Protein AF-A0A8T6P524-F1 (afdb_monomer_lite)

Sequence (265 aa):
GGRGGWLNAALLGAVLGMALLIFNVPPFNQLTTTAQTSSEFDRLEDQIATIGAAQAAQATQQAILSNDRSALRDSQATAEAQIEALDAPLATLQAEVGALAGELAAGDNSLSGLNDNIDELEGRIDTLDAQLFGLQATVPPGQDFIEYDRQILLVRSWLELFEARTLLIENNPGEASSRLESALTTLSTAASLSTEEDRAVIDAIIGRVTLVIDSLVESPFEALSDLEVALRNLNNQIRPPGEQPSIAPTPQATPSPAPTEQSNP

Foldseek 3Di:
DDPPPPVVVVVVVVVVVVVCVVPPPDPDPVVVVVVVVVVVVVVVVVVVVVVVVVVVVVVVVVVVVVVVVVVVVVVVVVVVVVVVVVPVVVVVVVVVVVVVVVVVVVVVVVVVVVVVVVVVVVVVVVVVVVVVVVVVVVDPPPLLVLVVLLLVLLVVLLVLLVVLLVCLVVVNLVVSLVSLVVSLVSLVVSLVSDDPVLNVLSVVLSVLSVVLSVCCVVPVPVSSVSSVVSSVSSVVSNDDRPPDPPPDPDPDPDPDDDDDDDDDD

Structure (mmCIF, N/CA/C/O backbone):
data_AF-A0A8T6P524-F1
#
_entry.id   AF-A0A8T6P524-F1
#
loop_
_atom_site.group_PDB
_atom_site.id
_atom_site.type_symbol
_atom_site.label_atom_id
_atom_site.label_alt_id
_atom_site.label_comp_id
_atom_site.label_asym_id
_atom_site.label_entity_id
_atom_site.label_seq_id
_atom_site.pdbx_PDB_ins_code
_atom_site.Cartn_x
_atom_site.Cartn_y
_atom_site.Cartn_z
_atom_site.occupancy
_atom_site.B_iso_or_equiv
_atom_site.auth_seq_id
_atom_site.auth_comp_id
_atom_site.auth_asym_id
_atom_site.auth_atom_id
_atom_site.pdbx_PDB_model_num
ATOM 1 N N . GLY A 1 1 ? 81.483 14.642 -158.028 1.00 44.50 1 GLY A N 1
ATOM 2 C CA . GLY A 1 1 ? 81.936 14.480 -156.634 1.00 44.50 1 GLY A CA 1
ATOM 3 C C . GLY A 1 1 ? 80.819 13.867 -155.818 1.00 44.50 1 GLY A C 1
ATOM 4 O O . GLY A 1 1 ? 79.673 14.197 -156.081 1.00 44.50 1 GLY A O 1
ATOM 5 N N . GLY A 1 2 ? 81.144 12.973 -154.877 1.00 51.16 2 GLY A N 1
ATOM 6 C CA . GLY A 1 2 ? 80.239 12.620 -153.772 1.00 51.16 2 GLY A CA 1
ATOM 7 C C . GLY A 1 2 ? 79.597 11.224 -153.748 1.00 51.16 2 GLY A C 1
ATOM 8 O O . GLY A 1 2 ? 78.572 11.068 -153.101 1.00 51.16 2 GLY A O 1
ATOM 9 N N . ARG A 1 3 ? 80.159 10.186 -154.386 1.00 48.25 3 ARG A N 1
ATOM 10 C CA . ARG A 1 3 ? 79.638 8.794 -154.300 1.00 48.25 3 ARG A CA 1
ATOM 11 C C . ARG A 1 3 ? 80.005 8.034 -152.995 1.00 48.25 3 ARG A C 1
ATOM 13 O O . ARG A 1 3 ? 79.946 6.814 -152.971 1.00 48.25 3 ARG A O 1
ATOM 20 N N . GLY A 1 4 ? 80.363 8.730 -151.908 1.00 53.53 4 GLY A N 1
ATOM 21 C CA . GLY A 1 4 ? 80.877 8.122 -150.661 1.00 53.53 4 GLY A CA 1
ATOM 22 C C . GLY A 1 4 ? 79.933 8.106 -149.445 1.00 53.53 4 GLY A C 1
ATOM 23 O O . GLY A 1 4 ? 80.319 7.599 -148.400 1.00 53.53 4 GLY A O 1
ATOM 24 N N . GLY A 1 5 ? 78.716 8.661 -149.536 1.00 57.25 5 GLY A N 1
ATOM 25 C CA . GLY A 1 5 ? 77.863 8.894 -148.355 1.00 57.25 5 GLY A CA 1
ATOM 26 C C . GLY A 1 5 ? 77.124 7.670 -147.792 1.00 57.25 5 GLY A C 1
ATOM 27 O O . GLY A 1 5 ? 76.896 7.595 -146.589 1.00 57.25 5 GLY A O 1
ATOM 28 N N . TRP A 1 6 ? 76.763 6.690 -148.626 1.00 57.12 6 TRP A N 1
ATOM 29 C CA . TRP A 1 6 ? 75.877 5.599 -148.189 1.00 57.12 6 TRP A CA 1
ATOM 30 C C . TRP A 1 6 ? 76.590 4.497 -147.387 1.00 57.12 6 TRP A C 1
ATOM 32 O O . TRP A 1 6 ? 75.995 3.924 -146.476 1.00 57.12 6 TRP A O 1
ATOM 42 N N . LEU A 1 7 ? 77.886 4.259 -147.634 1.00 59.28 7 LEU A N 1
ATOM 43 C CA . LEU A 1 7 ? 78.656 3.296 -146.834 1.00 59.28 7 LEU A CA 1
ATOM 44 C C . LEU A 1 7 ? 78.849 3.757 -145.381 1.00 59.28 7 LEU A C 1
ATOM 46 O O . LEU A 1 7 ? 78.804 2.931 -144.473 1.00 59.28 7 LEU A O 1
ATOM 50 N N . ASN A 1 8 ? 78.989 5.065 -145.141 1.00 57.56 8 ASN A N 1
ATOM 51 C CA . ASN A 1 8 ? 79.124 5.592 -143.780 1.00 57.56 8 ASN A CA 1
ATOM 52 C C . ASN A 1 8 ? 77.820 5.464 -142.978 1.00 57.56 8 ASN A C 1
ATOM 54 O O . ASN A 1 8 ? 77.871 5.198 -141.781 1.00 57.56 8 ASN A O 1
ATOM 58 N N . ALA A 1 9 ? 76.656 5.583 -143.627 1.00 63.38 9 ALA A N 1
ATOM 59 C CA . ALA A 1 9 ? 75.359 5.393 -142.973 1.00 63.38 9 ALA A CA 1
ATOM 60 C C . ALA A 1 9 ? 75.112 3.925 -142.580 1.00 63.38 9 ALA A C 1
ATOM 62 O O . ALA A 1 9 ? 74.618 3.654 -141.486 1.00 63.38 9 ALA A O 1
ATOM 63 N N . ALA A 1 10 ? 75.509 2.973 -143.432 1.00 65.94 10 ALA A N 1
ATOM 64 C CA . ALA A 1 10 ? 75.404 1.547 -143.126 1.00 65.94 10 ALA A CA 1
ATOM 65 C C . ALA A 1 10 ? 76.340 1.130 -141.975 1.00 65.94 10 ALA A C 1
ATOM 67 O O . ALA A 1 10 ? 75.937 0.363 -141.101 1.00 65.94 10 ALA A O 1
ATOM 68 N N . LEU A 1 11 ? 77.558 1.685 -141.924 1.00 60.38 11 LEU A N 1
ATOM 69 C CA . LEU A 1 11 ? 78.495 1.447 -140.822 1.00 60.38 11 LEU A CA 1
ATOM 70 C C . LEU A 1 11 ? 78.012 2.057 -139.500 1.00 60.38 11 LEU A C 1
ATOM 72 O O . LEU A 1 11 ? 78.091 1.394 -138.472 1.00 60.38 11 LEU A O 1
ATOM 76 N N . LEU A 1 12 ? 77.442 3.266 -139.515 1.00 62.81 12 LEU A N 1
ATOM 77 C CA . LEU A 1 12 ? 76.848 3.874 -138.317 1.00 62.81 12 LEU A CA 1
ATOM 78 C C . LEU A 1 12 ? 75.646 3.077 -137.792 1.00 62.81 12 LEU A C 1
ATOM 80 O O . LEU A 1 12 ? 75.529 2.887 -136.583 1.00 62.81 12 LEU A O 1
ATOM 84 N N . GLY A 1 13 ? 74.799 2.549 -138.680 1.00 63.00 13 GLY A N 1
ATOM 85 C CA . GLY A 1 13 ? 73.686 1.675 -138.298 1.00 63.00 13 GLY A CA 1
ATOM 86 C C . GLY A 1 13 ? 74.147 0.343 -137.696 1.00 63.00 13 GLY A C 1
ATOM 87 O O . GLY A 1 13 ? 73.597 -0.102 -136.690 1.00 63.00 13 GLY A O 1
ATOM 88 N N . ALA A 1 14 ? 75.196 -0.265 -138.257 1.00 66.44 14 ALA A N 1
ATOM 89 C CA . ALA A 1 14 ? 75.771 -1.502 -137.730 1.00 66.44 14 ALA A CA 1
ATOM 90 C C . ALA A 1 14 ? 76.465 -1.291 -136.374 1.00 66.44 14 ALA A C 1
ATOM 92 O O . ALA A 1 14 ? 76.312 -2.120 -135.480 1.00 66.44 14 ALA A O 1
ATOM 93 N N . VAL A 1 15 ? 77.168 -0.169 -136.184 1.00 63.03 15 VAL A N 1
ATOM 94 C CA . VAL A 1 15 ? 77.808 0.171 -134.902 1.00 63.03 15 VAL A CA 1
ATOM 95 C C . VAL A 1 15 ? 76.763 0.475 -133.824 1.00 63.03 15 VAL A C 1
ATOM 97 O O . VAL A 1 15 ? 76.932 0.020 -132.696 1.00 63.03 15 VAL A O 1
ATOM 100 N N . LEU A 1 16 ? 75.650 1.147 -134.149 1.00 60.78 16 LEU A N 1
ATOM 101 C CA . LEU A 1 16 ? 74.555 1.357 -133.188 1.00 60.78 16 LEU A CA 1
ATOM 102 C C . LEU A 1 16 ? 73.824 0.052 -132.834 1.00 60.78 16 LEU A C 1
ATOM 104 O O . LEU A 1 16 ? 73.537 -0.193 -131.663 1.00 60.78 16 LEU A O 1
ATOM 108 N N . GLY A 1 17 ? 73.546 -0.799 -133.827 1.00 61.03 17 GLY A N 1
ATOM 109 C CA . GLY A 1 17 ? 72.911 -2.101 -133.602 1.00 61.03 17 GLY A CA 1
ATOM 110 C C . GLY A 1 17 ? 73.793 -3.049 -132.786 1.00 61.03 17 GLY A C 1
ATOM 111 O O . GLY A 1 17 ? 73.298 -3.771 -131.924 1.00 61.03 17 GLY A O 1
ATOM 112 N N . MET A 1 18 ? 75.111 -3.001 -132.997 1.00 60.59 18 MET A N 1
ATOM 113 C CA . MET A 1 18 ? 76.071 -3.791 -132.230 1.00 60.59 18 MET A CA 1
ATOM 114 C C . MET A 1 18 ? 76.311 -3.203 -130.829 1.00 60.59 18 MET A C 1
ATOM 116 O O . MET A 1 18 ? 76.455 -3.964 -129.878 1.00 60.59 18 MET A O 1
ATOM 120 N N . ALA A 1 19 ? 76.255 -1.877 -130.652 1.00 56.50 19 ALA A N 1
ATOM 121 C CA . ALA A 1 19 ? 76.312 -1.244 -129.331 1.00 56.50 19 ALA A CA 1
ATOM 122 C C . ALA A 1 19 ? 75.119 -1.642 -128.440 1.00 56.50 19 ALA A C 1
ATOM 124 O O . ALA A 1 19 ? 75.313 -1.874 -127.250 1.00 56.50 19 ALA A O 1
ATOM 125 N N . LEU A 1 20 ? 73.920 -1.806 -129.014 1.00 55.62 20 LEU A N 1
ATOM 126 C CA . LEU A 1 20 ? 72.729 -2.296 -128.301 1.00 55.62 20 LEU A CA 1
ATOM 127 C C . LEU A 1 20 ? 72.748 -3.806 -128.003 1.00 55.62 20 LEU A C 1
ATOM 129 O O . LEU A 1 20 ? 72.009 -4.251 -127.132 1.00 55.62 20 LEU A O 1
ATOM 133 N N . LEU A 1 21 ? 73.582 -4.591 -128.694 1.00 56.78 21 LEU A N 1
ATOM 134 C CA . LEU A 1 21 ? 73.792 -6.018 -128.401 1.00 56.78 21 LEU A CA 1
ATOM 135 C C . LEU A 1 21 ? 74.957 -6.264 -127.428 1.00 56.78 21 LEU A C 1
ATOM 137 O O . LEU A 1 21 ? 74.941 -7.256 -126.705 1.00 56.78 21 LEU A O 1
ATOM 141 N N . ILE A 1 22 ? 75.959 -5.378 -127.396 1.00 57.00 22 ILE A N 1
ATOM 142 C CA . ILE A 1 22 ? 77.100 -5.451 -126.465 1.00 57.00 22 ILE A CA 1
ATOM 143 C C . ILE A 1 22 ? 76.715 -4.889 -125.093 1.00 57.00 22 ILE A C 1
ATOM 145 O O . ILE A 1 22 ? 77.094 -5.451 -124.064 1.00 57.00 22 ILE A O 1
ATOM 149 N N . PHE A 1 23 ? 75.920 -3.817 -125.056 1.00 52.03 23 PHE A N 1
ATOM 150 C CA . PHE A 1 23 ? 75.238 -3.423 -123.833 1.00 52.03 23 PHE A CA 1
ATOM 151 C C . PHE A 1 23 ? 74.025 -4.324 -123.662 1.00 52.03 23 PHE A C 1
ATOM 153 O O . PHE A 1 23 ? 72.961 -4.063 -124.206 1.00 52.03 23 PHE A O 1
ATOM 160 N N . ASN A 1 24 ? 74.213 -5.395 -122.896 1.00 46.16 24 ASN A N 1
ATOM 161 C CA . ASN A 1 24 ? 73.158 -6.216 -122.321 1.00 46.16 24 ASN A CA 1
ATOM 162 C C . ASN A 1 24 ? 72.244 -5.336 -121.444 1.00 46.16 24 ASN A C 1
ATOM 164 O O . ASN A 1 24 ? 72.372 -5.323 -120.220 1.00 46.16 24 ASN A O 1
ATOM 168 N N . VAL A 1 25 ? 71.382 -4.530 -122.071 1.00 50.25 25 VAL A N 1
ATOM 169 C CA . VAL A 1 25 ? 70.338 -3.772 -121.385 1.00 50.25 25 VAL A CA 1
ATOM 170 C C . VAL A 1 25 ? 69.380 -4.824 -120.827 1.00 50.25 25 VAL A C 1
ATOM 172 O O . VAL A 1 25 ? 68.762 -5.545 -121.615 1.00 50.25 25 VAL A O 1
ATOM 175 N N . PRO A 1 26 ? 69.288 -4.981 -119.495 1.00 53.28 26 PRO A N 1
ATOM 176 C CA . PRO A 1 26 ? 68.475 -6.031 -118.906 1.00 53.28 26 PRO A CA 1
ATOM 177 C C . PRO A 1 26 ? 67.021 -5.873 -119.375 1.00 53.28 26 PRO A C 1
ATOM 179 O O . PRO A 1 26 ? 66.493 -4.757 -119.332 1.00 53.28 26 PRO A O 1
ATOM 182 N N . PRO A 1 27 ? 66.339 -6.946 -119.805 1.00 54.41 27 PRO A N 1
ATOM 183 C CA . PRO A 1 27 ? 64.928 -6.857 -120.144 1.00 54.41 27 PRO A CA 1
ATOM 184 C C . PRO A 1 27 ? 64.128 -6.574 -118.867 1.00 54.41 27 PRO A C 1
ATOM 186 O O . PRO A 1 27 ? 64.190 -7.376 -117.948 1.00 54.41 27 PRO A O 1
ATOM 189 N N . PHE A 1 28 ? 63.432 -5.430 -118.815 1.00 52.41 28 PHE A N 1
ATOM 190 C CA . PHE A 1 28 ? 62.192 -5.070 -118.087 1.00 52.41 28 PHE A CA 1
ATOM 191 C C . PHE A 1 28 ? 61.896 -5.559 -116.636 1.00 52.41 28 PHE A C 1
ATOM 193 O O . PHE A 1 28 ? 60.940 -5.065 -116.043 1.00 52.41 28 PHE A O 1
ATOM 200 N N . ASN A 1 29 ? 62.706 -6.402 -115.989 1.00 49.34 29 ASN A N 1
ATOM 201 C CA . ASN A 1 29 ? 62.508 -6.887 -114.613 1.00 49.34 29 ASN A CA 1
ATOM 202 C C . ASN A 1 29 ? 62.740 -5.803 -113.546 1.00 49.34 29 ASN A C 1
ATOM 204 O O . ASN A 1 29 ? 62.379 -5.999 -112.389 1.00 49.34 29 ASN A O 1
ATOM 208 N N . GLN A 1 30 ? 63.324 -4.656 -113.915 1.00 50.50 30 GLN A N 1
ATOM 209 C CA . GLN A 1 30 ? 63.481 -3.518 -113.001 1.00 50.50 30 GLN A CA 1
ATOM 210 C C . GLN A 1 30 ? 62.215 -2.649 -112.891 1.00 50.50 30 GLN A C 1
ATOM 212 O O . GLN A 1 30 ? 62.022 -1.970 -111.886 1.00 50.50 30 GLN A O 1
ATOM 217 N N . LEU A 1 31 ? 61.312 -2.698 -113.879 1.00 48.94 31 LEU A N 1
ATOM 218 C CA . LEU A 1 31 ? 60.032 -1.980 -113.812 1.00 48.94 31 LEU A CA 1
ATOM 219 C C . LEU A 1 31 ? 59.052 -2.657 -112.841 1.00 48.94 31 LEU A C 1
ATOM 221 O O . LEU A 1 31 ? 58.284 -1.970 -112.171 1.00 48.94 31 LEU A O 1
ATOM 225 N N . THR A 1 32 ? 59.119 -3.986 -112.693 1.00 53.34 32 THR A N 1
ATOM 226 C CA . THR A 1 32 ? 58.323 -4.715 -111.692 1.00 53.34 32 THR A CA 1
ATOM 227 C C . THR A 1 32 ? 58.826 -4.482 -110.272 1.00 53.34 32 THR A C 1
ATOM 229 O O . THR A 1 32 ? 58.004 -4.354 -109.372 1.00 53.34 32 THR A O 1
ATOM 232 N N . THR A 1 33 ? 60.142 -4.349 -110.060 1.00 61.47 33 THR A N 1
ATOM 233 C CA . THR A 1 33 ? 60.689 -4.027 -108.732 1.00 61.47 33 THR A CA 1
ATOM 234 C C . THR A 1 33 ? 60.287 -2.632 -108.268 1.00 61.47 33 THR A C 1
ATOM 236 O O . THR A 1 33 ? 59.935 -2.476 -107.108 1.00 61.47 33 THR A O 1
ATOM 239 N N . THR A 1 34 ? 60.247 -1.632 -109.159 1.00 64.38 34 THR A N 1
ATOM 240 C CA . THR A 1 34 ? 59.798 -0.275 -108.795 1.00 64.38 34 THR A CA 1
ATOM 241 C C . THR A 1 34 ? 58.306 -0.237 -108.444 1.00 64.38 34 THR A C 1
ATOM 243 O O . THR A 1 34 ? 57.915 0.410 -107.472 1.00 64.38 34 THR A O 1
ATOM 246 N N . ALA A 1 35 ? 57.468 -0.970 -109.187 1.00 71.56 35 ALA A N 1
ATOM 247 C CA . ALA A 1 35 ? 56.043 -1.099 -108.880 1.00 71.56 35 ALA A CA 1
ATOM 248 C C . ALA A 1 35 ? 55.796 -1.836 -107.547 1.00 71.56 35 ALA A C 1
ATOM 250 O O . ALA A 1 35 ? 54.954 -1.414 -106.757 1.00 71.56 35 ALA A O 1
ATOM 251 N N . GLN A 1 36 ? 56.569 -2.889 -107.260 1.00 76.44 36 GLN A N 1
ATOM 252 C CA . GLN A 1 36 ? 56.527 -3.610 -105.983 1.00 76.44 36 GLN A CA 1
ATOM 253 C C . GLN A 1 36 ? 56.944 -2.715 -104.812 1.00 76.44 36 GLN A C 1
ATOM 255 O O . GLN A 1 36 ? 56.209 -2.625 -103.832 1.00 76.44 36 GLN A O 1
ATOM 260 N N . THR A 1 37 ? 58.052 -1.978 -104.935 1.00 77.31 37 THR A N 1
ATOM 261 C CA . THR A 1 37 ? 58.493 -1.041 -103.890 1.00 77.31 37 THR A CA 1
ATOM 262 C C . THR A 1 37 ? 57.488 0.084 -103.644 1.00 77.31 37 THR A C 1
ATOM 264 O O . THR A 1 37 ? 57.322 0.500 -102.504 1.00 77.31 37 THR A O 1
ATOM 267 N N . SER A 1 38 ? 56.781 0.548 -104.683 1.00 82.75 38 SER A N 1
ATOM 268 C CA . SER A 1 38 ? 55.700 1.531 -104.524 1.00 82.75 38 SER A CA 1
ATOM 269 C C . SER A 1 38 ? 54.543 0.952 -103.709 1.00 82.75 38 SER A C 1
ATOM 271 O O . SER A 1 38 ? 54.091 1.580 -102.764 1.00 82.75 38 SER A O 1
ATOM 273 N N . SER A 1 39 ? 54.119 -0.281 -104.010 1.00 86.12 39 SER A N 1
ATOM 274 C CA . SER A 1 39 ? 53.036 -0.941 -103.267 1.00 86.12 39 SER A CA 1
ATOM 275 C C . SER A 1 39 ? 53.394 -1.261 -101.809 1.00 86.12 39 SER A C 1
ATOM 277 O O . SER A 1 39 ? 52.530 -1.237 -100.933 1.00 86.12 39 SER A O 1
ATOM 279 N N . GLU A 1 40 ? 54.667 -1.553 -101.527 1.00 88.31 40 GLU A N 1
ATOM 280 C CA . GLU A 1 40 ? 55.154 -1.734 -100.158 1.00 88.31 40 GLU A CA 1
ATOM 281 C C . GLU A 1 40 ? 55.199 -0.409 -99.392 1.00 88.31 40 GLU A C 1
ATOM 283 O O . GLU A 1 40 ? 54.874 -0.388 -98.206 1.00 88.31 40 GLU A O 1
ATOM 288 N N . PHE A 1 41 ? 55.554 0.691 -100.062 1.00 88.25 41 PHE A N 1
ATOM 289 C CA . PHE A 1 41 ? 55.535 2.027 -99.472 1.00 88.25 41 PHE A CA 1
ATOM 290 C C . PHE A 1 41 ? 54.112 2.457 -99.102 1.00 88.25 41 PHE A C 1
ATOM 292 O O . PHE A 1 41 ? 53.891 2.827 -97.952 1.00 88.25 41 PHE A O 1
ATOM 299 N N . ASP A 1 42 ? 53.147 2.299 -100.013 1.00 92.19 42 ASP A N 1
ATOM 300 C CA . ASP A 1 42 ? 51.732 2.608 -99.754 1.00 92.19 42 ASP A CA 1
ATOM 301 C C . ASP A 1 42 ? 51.207 1.803 -98.549 1.00 92.19 42 ASP A C 1
ATOM 303 O O . ASP A 1 42 ? 50.567 2.331 -97.641 1.00 92.19 42 ASP A O 1
ATOM 307 N N . ARG A 1 43 ? 51.567 0.514 -98.472 1.00 94.50 43 ARG A N 1
ATOM 308 C CA . ARG A 1 43 ? 51.215 -0.351 -97.337 1.00 94.50 43 ARG A CA 1
ATOM 309 C C . ARG A 1 43 ? 51.847 0.115 -96.022 1.00 94.50 43 ARG A C 1
ATOM 311 O O . ARG A 1 43 ? 51.208 0.014 -94.974 1.00 94.50 43 ARG A O 1
ATOM 318 N N . LEU A 1 44 ? 53.109 0.542 -96.038 1.00 93.94 44 LEU A N 1
ATOM 319 C CA . LEU A 1 44 ? 53.791 1.058 -94.849 1.00 93.94 44 LEU A CA 1
ATOM 320 C C . LEU A 1 44 ? 53.189 2.396 -94.403 1.00 93.94 44 LEU A C 1
ATOM 322 O O . LEU A 1 44 ? 53.037 2.611 -93.202 1.00 93.94 44 LEU A O 1
ATOM 326 N N . GLU A 1 45 ? 52.804 3.259 -95.342 1.00 94.50 45 GLU A N 1
ATOM 327 C CA . GLU A 1 45 ? 52.101 4.514 -95.068 1.00 94.50 45 GLU A CA 1
ATOM 328 C C . GLU A 1 45 ? 50.750 4.251 -94.383 1.00 94.50 45 GLU A C 1
ATOM 330 O O . GLU A 1 45 ? 50.483 4.808 -93.313 1.00 94.50 45 GLU A O 1
ATOM 335 N N . ASP A 1 46 ? 49.967 3.297 -94.896 1.00 95.19 46 ASP A N 1
ATOM 336 C CA . ASP A 1 46 ? 48.719 2.842 -94.272 1.00 95.19 46 ASP A CA 1
ATOM 337 C C . ASP A 1 46 ? 48.943 2.260 -92.863 1.00 95.19 46 ASP A C 1
ATOM 339 O O . ASP A 1 46 ? 48.170 2.518 -91.930 1.00 95.19 46 ASP A O 1
ATOM 343 N N . GLN A 1 47 ? 50.013 1.478 -92.670 1.00 96.44 47 GLN A N 1
ATOM 344 C CA . GLN A 1 47 ? 50.379 0.937 -91.357 1.00 96.44 47 GLN A CA 1
ATOM 345 C C . GLN A 1 47 ? 50.751 2.045 -90.368 1.00 96.44 47 GLN A C 1
ATOM 347 O O . GLN A 1 47 ? 50.309 1.998 -89.219 1.00 96.44 47 GLN A O 1
ATOM 352 N N . ILE A 1 48 ? 51.521 3.049 -90.795 1.00 95.38 48 ILE A N 1
ATOM 353 C CA . ILE A 1 48 ? 51.890 4.203 -89.965 1.00 95.38 48 ILE A CA 1
ATOM 354 C C . ILE A 1 48 ? 50.641 5.002 -89.583 1.00 95.38 48 ILE A C 1
ATOM 356 O O . ILE A 1 48 ? 50.471 5.332 -88.408 1.00 95.38 48 ILE A O 1
ATOM 360 N N . ALA A 1 49 ? 49.736 5.252 -90.533 1.00 95.81 49 ALA A N 1
ATOM 361 C CA . ALA A 1 49 ? 48.467 5.924 -90.266 1.00 95.81 49 ALA A CA 1
ATOM 362 C C . ALA A 1 49 ? 47.611 5.140 -89.252 1.00 95.81 49 ALA A C 1
ATOM 364 O O . ALA A 1 49 ? 47.087 5.715 -88.294 1.00 95.81 49 ALA A O 1
ATOM 365 N N . THR A 1 50 ? 47.536 3.814 -89.405 1.00 97.31 50 THR A N 1
ATOM 366 C CA . THR A 1 50 ? 46.808 2.921 -88.488 1.00 97.31 50 THR A CA 1
ATOM 367 C C . THR A 1 50 ? 47.414 2.925 -87.082 1.00 97.31 50 THR A C 1
ATOM 369 O O . THR A 1 50 ? 46.687 3.030 -86.093 1.00 97.31 50 THR A O 1
ATOM 372 N N . ILE A 1 51 ? 48.744 2.847 -86.970 1.00 97.19 51 ILE A N 1
ATOM 373 C CA . ILE A 1 51 ? 49.453 2.919 -85.685 1.00 97.19 51 ILE A CA 1
ATOM 374 C C . ILE A 1 51 ? 49.219 4.281 -85.022 1.00 97.19 51 ILE A C 1
ATOM 376 O O . ILE A 1 51 ? 48.935 4.326 -83.827 1.00 97.19 51 ILE A O 1
ATOM 380 N N . GLY A 1 52 ? 49.275 5.378 -85.783 1.00 96.69 52 GLY A N 1
ATOM 381 C CA . GLY A 1 52 ? 48.988 6.722 -85.278 1.00 96.69 52 GLY A CA 1
ATOM 382 C C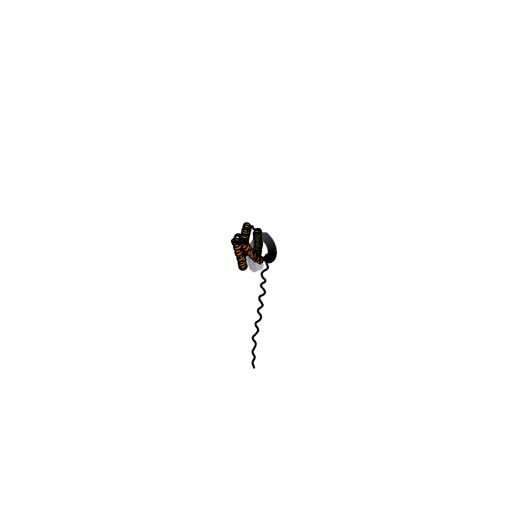 . GLY A 1 52 ? 47.567 6.848 -84.722 1.00 96.69 52 GLY A C 1
ATOM 383 O O . GLY A 1 52 ? 47.374 7.379 -83.627 1.00 96.69 52 GLY A O 1
ATOM 384 N N . ALA A 1 53 ? 46.574 6.284 -85.415 1.00 96.62 53 ALA A N 1
ATOM 385 C CA . ALA A 1 53 ? 45.194 6.239 -84.934 1.00 96.62 53 ALA A CA 1
ATOM 386 C C . ALA A 1 53 ? 45.049 5.399 -83.650 1.00 96.62 53 ALA A C 1
ATOM 388 O O . ALA A 1 53 ? 44.379 5.822 -82.705 1.00 96.62 53 ALA A O 1
ATOM 389 N N . ALA A 1 54 ? 45.712 4.241 -83.575 1.00 96.69 54 ALA A N 1
ATOM 390 C CA . ALA A 1 54 ? 45.714 3.398 -82.379 1.00 96.69 54 ALA A CA 1
ATOM 391 C C . ALA A 1 54 ? 46.380 4.094 -81.178 1.00 96.69 54 ALA A C 1
ATOM 393 O O . ALA A 1 54 ? 45.866 4.021 -80.061 1.00 96.69 54 ALA A O 1
ATOM 394 N N . GLN A 1 55 ? 47.482 4.817 -81.402 1.00 96.81 55 GLN A N 1
ATOM 395 C CA . GLN A 1 55 ? 48.151 5.611 -80.369 1.00 96.81 55 GLN A CA 1
ATOM 396 C C . GLN A 1 55 ? 47.267 6.756 -79.865 1.00 96.81 55 GLN A C 1
ATOM 398 O O . GLN A 1 55 ? 47.181 6.969 -78.656 1.00 96.81 55 GLN A O 1
ATOM 403 N N . ALA A 1 56 ? 46.566 7.454 -80.763 1.00 96.62 56 ALA A N 1
ATOM 404 C CA . ALA A 1 56 ? 45.610 8.490 -80.381 1.00 96.62 56 ALA A CA 1
ATOM 405 C C . ALA A 1 56 ? 44.468 7.915 -79.523 1.00 96.62 56 ALA A C 1
ATOM 407 O O . ALA A 1 56 ? 44.167 8.454 -78.458 1.00 96.62 56 ALA A O 1
ATOM 408 N N . ALA A 1 57 ? 43.897 6.774 -79.924 1.00 97.25 57 ALA A N 1
ATOM 409 C CA . ALA A 1 57 ? 42.865 6.085 -79.149 1.00 97.25 57 ALA A CA 1
ATOM 410 C C . ALA A 1 57 ? 43.376 5.636 -77.768 1.00 97.25 57 ALA A C 1
ATOM 412 O O . ALA A 1 57 ? 42.683 5.791 -76.760 1.00 97.25 57 ALA A O 1
ATOM 413 N N . GLN A 1 58 ? 44.610 5.130 -77.695 1.00 97.75 58 GLN A N 1
ATOM 414 C CA . GLN A 1 58 ? 45.235 4.746 -76.432 1.00 97.75 58 GLN A CA 1
ATOM 415 C C . GLN A 1 58 ? 45.454 5.953 -75.510 1.00 97.75 58 GLN A C 1
ATOM 417 O O . GLN A 1 58 ? 45.196 5.849 -74.311 1.00 97.75 58 GLN A O 1
ATOM 422 N N . ALA A 1 59 ? 45.886 7.099 -76.045 1.00 96.94 59 ALA A N 1
ATOM 423 C CA . ALA A 1 59 ? 46.032 8.334 -75.275 1.00 96.94 59 ALA A CA 1
ATOM 424 C C . ALA A 1 59 ? 44.684 8.803 -74.703 1.00 96.94 59 ALA A C 1
ATOM 426 O O . ALA A 1 59 ? 44.604 9.168 -73.528 1.00 96.94 59 ALA A O 1
ATOM 427 N N . THR A 1 60 ? 43.605 8.713 -75.487 1.00 97.88 60 THR A N 1
ATOM 428 C CA . THR A 1 60 ? 42.245 8.995 -75.005 1.00 97.88 60 THR A CA 1
ATOM 429 C C . THR A 1 60 ? 41.828 8.041 -73.887 1.00 97.88 60 THR A C 1
ATOM 431 O O . THR A 1 60 ? 41.337 8.493 -72.853 1.00 97.88 60 THR A O 1
ATOM 434 N N . GLN A 1 61 ? 42.079 6.737 -74.034 1.00 97.81 61 GLN A N 1
ATOM 435 C CA . GLN A 1 61 ? 41.762 5.757 -72.993 1.00 97.81 61 GLN A CA 1
ATOM 436 C C . GLN A 1 61 ? 42.548 6.011 -71.698 1.00 97.81 61 GLN A C 1
ATOM 438 O O . GLN A 1 61 ? 41.994 5.888 -70.606 1.00 97.81 61 GLN A O 1
ATOM 443 N N . GLN A 1 62 ? 43.828 6.385 -71.798 1.00 97.75 62 GLN A N 1
ATOM 444 C CA . GLN A 1 62 ? 44.642 6.740 -70.633 1.00 97.75 62 GLN A CA 1
ATOM 445 C C . GLN A 1 62 ? 44.103 7.984 -69.920 1.00 97.75 62 GLN A C 1
ATOM 447 O O . GLN A 1 62 ? 44.050 7.999 -68.691 1.00 97.75 62 GLN A O 1
ATOM 452 N N . ALA A 1 63 ? 43.657 8.997 -70.668 1.00 97.44 63 ALA A N 1
ATOM 453 C CA . ALA A 1 63 ? 43.043 10.190 -70.093 1.00 97.44 63 ALA A CA 1
ATOM 454 C C . ALA A 1 63 ? 41.744 9.858 -69.337 1.00 97.44 63 ALA A C 1
ATOM 456 O O . ALA A 1 63 ? 41.559 10.319 -68.212 1.00 97.44 63 ALA A O 1
ATOM 457 N N . ILE A 1 64 ? 40.886 9.005 -69.909 1.00 98.06 64 ILE A N 1
ATOM 458 C CA . ILE A 1 64 ? 39.647 8.543 -69.260 1.00 98.06 64 ILE A CA 1
ATOM 459 C C . ILE A 1 64 ? 39.963 7.794 -67.962 1.00 98.06 64 ILE A C 1
ATOM 461 O O . ILE A 1 64 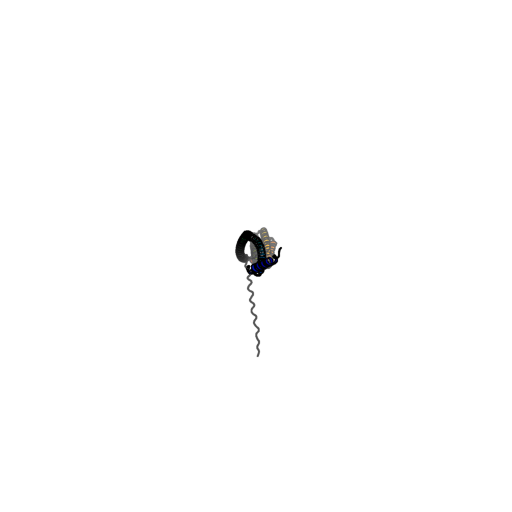? 39.474 8.174 -66.904 1.00 98.06 64 ILE A O 1
ATOM 465 N N . LEU A 1 65 ? 40.850 6.796 -68.011 1.00 97.94 65 LEU A N 1
ATOM 466 C CA . LEU A 1 65 ? 41.231 6.026 -66.821 1.00 97.94 65 LEU A CA 1
ATOM 467 C C . LEU A 1 65 ? 41.867 6.903 -65.737 1.00 97.94 65 LEU A C 1
ATOM 469 O O . LEU A 1 65 ? 41.672 6.656 -64.548 1.00 97.94 65 LEU A O 1
ATOM 473 N N . SER A 1 66 ? 42.636 7.921 -66.129 1.00 97.88 66 SER A N 1
ATOM 474 C CA . SER A 1 66 ? 43.201 8.892 -65.191 1.00 97.88 66 SER A CA 1
ATOM 475 C C . SER A 1 66 ? 42.100 9.675 -64.471 1.00 97.88 66 SER A C 1
ATOM 477 O O . SER A 1 66 ? 42.161 9.823 -63.249 1.00 97.88 66 SER A O 1
ATOM 479 N N . ASN A 1 67 ? 41.078 10.121 -65.204 1.00 98.00 67 ASN A N 1
ATOM 480 C CA . ASN A 1 67 ? 39.931 10.830 -64.640 1.00 98.00 67 ASN A CA 1
ATOM 481 C C . ASN A 1 67 ? 39.099 9.925 -63.720 1.00 98.00 67 ASN A C 1
ATOM 483 O O . ASN A 1 67 ? 38.824 10.314 -62.587 1.00 98.00 67 ASN A O 1
ATOM 487 N N . ASP A 1 68 ? 38.787 8.699 -64.148 1.00 98.00 68 ASP A N 1
ATOM 488 C CA . ASP A 1 68 ? 38.035 7.726 -63.343 1.00 98.00 68 ASP A CA 1
ATOM 489 C C . ASP A 1 68 ? 38.763 7.404 -62.031 1.00 98.00 68 ASP A C 1
ATOM 491 O O . ASP A 1 68 ? 38.164 7.366 -60.956 1.00 98.00 68 ASP A O 1
ATOM 495 N N . ARG A 1 69 ? 40.091 7.234 -62.088 1.00 98.19 69 ARG A N 1
ATOM 496 C CA . ARG A 1 69 ? 40.919 7.032 -60.891 1.00 98.19 69 ARG A CA 1
ATOM 497 C C . ARG A 1 69 ? 40.954 8.249 -59.977 1.00 98.19 69 ARG A C 1
ATOM 499 O O . ARG A 1 69 ? 41.202 8.075 -58.786 1.00 98.19 69 ARG A O 1
ATOM 506 N N . SER A 1 70 ? 40.803 9.459 -60.508 1.00 97.81 70 SER A N 1
ATOM 507 C CA . SER A 1 70 ? 40.675 10.659 -59.678 1.00 97.81 70 SER A CA 1
ATOM 508 C C . SER A 1 70 ? 39.330 10.657 -58.960 1.00 97.81 70 SER A C 1
ATOM 510 O O . SER A 1 70 ? 39.303 10.694 -57.736 1.00 97.81 70 SER A O 1
ATOM 512 N N . ALA A 1 71 ? 38.236 10.473 -59.704 1.00 97.69 71 ALA A N 1
ATOM 513 C CA . ALA A 1 71 ? 36.886 10.430 -59.148 1.00 97.69 71 ALA A CA 1
ATOM 514 C C . ALA A 1 71 ? 36.722 9.333 -58.083 1.00 97.69 71 ALA A C 1
ATOM 516 O O . ALA A 1 71 ? 36.095 9.553 -57.048 1.00 97.69 71 ALA A O 1
ATOM 517 N N . LEU A 1 72 ? 37.327 8.158 -58.294 1.00 98.19 72 LEU A N 1
ATOM 518 C CA . LEU A 1 72 ? 37.288 7.076 -57.313 1.00 98.19 72 LEU A CA 1
ATOM 519 C C . LEU A 1 72 ? 38.046 7.427 -56.024 1.00 98.19 72 LEU A C 1
ATOM 521 O O . LEU A 1 72 ? 37.571 7.093 -54.942 1.00 98.19 72 LEU A O 1
ATOM 525 N N . ARG A 1 73 ? 39.192 8.117 -56.119 1.00 98.12 73 ARG A N 1
ATOM 526 C CA . ARG A 1 73 ? 39.918 8.598 -54.930 1.00 98.12 73 ARG A CA 1
ATOM 527 C C . ARG A 1 73 ? 39.105 9.630 -54.160 1.00 98.12 73 ARG A C 1
ATOM 529 O O . ARG A 1 73 ? 39.048 9.547 -52.939 1.00 98.12 73 ARG A O 1
ATOM 536 N N . ASP A 1 74 ? 38.445 10.545 -54.863 1.00 98.00 74 ASP A N 1
ATOM 537 C CA . ASP A 1 74 ? 37.600 11.562 -54.232 1.00 98.00 74 ASP A CA 1
ATOM 538 C C . ASP A 1 74 ? 36.394 10.918 -53.527 1.00 98.00 74 ASP A C 1
ATOM 540 O O . ASP A 1 74 ? 36.056 11.267 -52.392 1.00 98.00 74 ASP A O 1
ATOM 544 N N . SER A 1 75 ? 35.780 9.910 -54.160 1.00 97.88 75 SER A N 1
ATOM 545 C CA . SER A 1 75 ? 34.702 9.122 -53.554 1.00 97.88 75 SER A CA 1
ATOM 546 C C . SER A 1 75 ? 35.178 8.333 -52.335 1.00 97.88 75 SER A C 1
ATOM 548 O O . SER A 1 75 ? 34.446 8.255 -51.350 1.00 97.88 75 SER A O 1
ATOM 550 N N . GLN A 1 76 ? 36.376 7.745 -52.387 1.00 98.31 76 GLN A N 1
ATOM 551 C CA . GLN A 1 76 ? 36.958 7.016 -51.262 1.00 98.31 76 GLN A CA 1
ATOM 552 C C . GLN A 1 76 ? 37.217 7.956 -50.079 1.00 98.31 76 GLN A C 1
ATOM 554 O O . GLN A 1 76 ? 36.764 7.668 -48.977 1.00 98.31 76 GLN A O 1
ATOM 559 N N . ALA A 1 77 ? 37.852 9.106 -50.320 1.00 97.88 77 ALA A N 1
ATOM 560 C CA . ALA A 1 77 ? 38.107 10.107 -49.286 1.00 97.88 77 ALA A CA 1
ATOM 561 C C . ALA A 1 77 ? 36.802 10.628 -48.656 1.00 97.88 77 ALA A C 1
ATOM 563 O O . ALA A 1 77 ? 36.720 10.835 -47.448 1.00 97.88 77 ALA A O 1
ATOM 564 N N . THR A 1 78 ? 35.751 10.793 -49.465 1.00 98.19 78 THR A N 1
ATOM 565 C CA . THR A 1 78 ? 34.423 11.184 -48.968 1.00 98.19 78 THR A CA 1
ATOM 566 C C . THR A 1 78 ? 33.811 10.105 -48.072 1.00 98.19 78 THR A C 1
ATOM 568 O O . THR A 1 78 ? 33.247 10.429 -47.029 1.00 98.19 78 THR A O 1
ATOM 571 N N . ALA A 1 79 ? 33.913 8.830 -48.456 1.00 97.81 79 ALA A N 1
ATOM 572 C CA . ALA A 1 79 ? 33.402 7.721 -47.654 1.00 97.81 79 ALA A CA 1
ATOM 573 C C . ALA A 1 79 ? 34.169 7.568 -46.330 1.00 97.81 79 ALA A C 1
ATOM 575 O O . ALA A 1 79 ? 33.546 7.384 -45.289 1.00 97.81 79 ALA A O 1
ATOM 576 N N . GLU A 1 80 ? 35.497 7.703 -46.355 1.00 97.75 80 GLU A N 1
ATOM 577 C CA . GLU A 1 80 ? 36.347 7.689 -45.157 1.00 97.75 80 GLU A CA 1
ATOM 578 C C . GLU A 1 80 ? 35.946 8.811 -44.188 1.00 97.75 80 GLU A C 1
ATOM 580 O O . GLU A 1 80 ? 35.682 8.542 -43.018 1.00 97.75 80 GLU A O 1
ATOM 585 N N . ALA A 1 81 ? 35.758 10.036 -44.688 1.00 97.12 81 ALA A N 1
ATOM 586 C CA . ALA A 1 81 ? 35.297 11.157 -43.869 1.00 97.12 81 ALA A CA 1
ATOM 587 C C . ALA A 1 81 ? 33.893 10.932 -43.272 1.00 97.12 81 ALA A C 1
ATOM 589 O O . ALA A 1 81 ? 33.625 11.347 -42.145 1.00 97.12 81 ALA A O 1
ATOM 590 N N . GLN A 1 82 ? 32.983 10.278 -44.003 1.00 97.31 82 GLN A N 1
ATOM 591 C CA . GLN A 1 82 ? 31.658 9.927 -43.477 1.00 97.31 82 GLN A CA 1
ATOM 592 C C . GLN A 1 82 ? 31.736 8.865 -42.377 1.00 97.31 82 GLN A C 1
ATOM 594 O O . GLN A 1 82 ? 31.000 8.964 -41.399 1.00 97.31 82 GLN A O 1
ATOM 599 N N . ILE A 1 83 ? 32.617 7.873 -42.521 1.00 97.00 83 ILE A N 1
ATOM 600 C CA . ILE A 1 83 ? 32.845 6.844 -41.499 1.00 97.00 83 ILE A CA 1
ATOM 601 C C . ILE A 1 83 ? 33.406 7.489 -40.228 1.00 97.00 83 ILE A C 1
ATOM 603 O O . ILE A 1 83 ? 32.826 7.315 -39.159 1.00 97.00 83 ILE A O 1
ATOM 607 N N . GLU A 1 84 ? 34.449 8.314 -40.346 1.00 96.38 84 GLU A N 1
ATOM 608 C CA . GLU A 1 84 ? 35.028 9.035 -39.204 1.00 96.38 84 GLU A CA 1
ATOM 609 C C . GLU A 1 84 ? 34.000 9.950 -38.516 1.00 96.38 84 GLU A C 1
ATOM 611 O O . GLU A 1 84 ? 33.960 10.050 -37.289 1.00 96.38 84 GLU A O 1
ATOM 616 N N . ALA A 1 85 ? 33.113 10.586 -39.290 1.00 96.38 85 ALA A N 1
ATOM 617 C CA . ALA A 1 85 ? 32.040 11.415 -38.746 1.00 96.38 85 ALA A CA 1
ATOM 618 C C . ALA A 1 85 ? 30.970 10.614 -37.976 1.00 96.38 85 ALA A C 1
ATOM 620 O O . ALA A 1 85 ? 30.275 11.194 -37.140 1.00 96.38 85 ALA A O 1
ATOM 621 N N . LEU A 1 86 ? 30.823 9.309 -38.237 1.00 97.75 86 LEU A N 1
ATOM 622 C CA . LEU A 1 86 ? 29.873 8.424 -37.554 1.00 97.75 86 LEU A CA 1
ATOM 623 C C . LEU A 1 86 ? 30.452 7.765 -36.293 1.00 97.75 86 LEU A C 1
ATOM 625 O O . LEU A 1 86 ? 29.676 7.406 -35.404 1.00 97.75 86 LEU A O 1
ATOM 629 N N . ASP A 1 87 ? 31.777 7.662 -36.169 1.00 96.19 87 ASP A N 1
ATOM 630 C CA . ASP A 1 87 ? 32.430 7.029 -35.014 1.00 96.19 87 ASP A CA 1
ATOM 631 C C . ASP A 1 87 ? 32.118 7.746 -33.693 1.00 96.19 87 ASP A C 1
ATOM 633 O O . ASP A 1 87 ? 31.784 7.105 -32.693 1.00 96.19 87 ASP A O 1
ATOM 637 N N . ALA A 1 88 ? 32.173 9.082 -33.679 1.00 94.12 88 ALA A N 1
ATOM 638 C CA . ALA A 1 88 ? 31.889 9.857 -32.471 1.00 94.12 88 ALA A CA 1
ATOM 639 C C . ALA A 1 88 ? 30.416 9.736 -32.015 1.00 94.12 88 ALA A C 1
ATOM 641 O O . ALA A 1 88 ? 30.196 9.393 -30.851 1.00 94.12 88 ALA A O 1
ATOM 642 N N . PRO A 1 89 ? 29.401 9.924 -32.887 1.00 97.50 89 PRO A N 1
ATOM 643 C CA . PRO A 1 89 ? 28.006 9.646 -32.541 1.00 97.50 89 PRO A CA 1
ATOM 644 C C . PRO A 1 89 ? 27.768 8.218 -32.041 1.00 97.50 89 PRO A C 1
ATOM 646 O O . PRO A 1 89 ? 27.016 8.024 -31.087 1.00 97.50 89 PRO A O 1
ATOM 649 N N . LEU A 1 90 ? 28.413 7.217 -32.653 1.00 98.00 90 LEU A N 1
ATOM 650 C CA . LEU A 1 90 ? 28.276 5.823 -32.235 1.00 98.00 90 LEU A CA 1
ATOM 651 C C . LEU A 1 90 ? 28.832 5.602 -30.822 1.00 98.00 90 LEU A C 1
ATOM 653 O O . LEU A 1 90 ? 28.191 4.934 -30.011 1.00 98.00 90 LEU A O 1
ATOM 657 N N . ALA A 1 91 ? 29.988 6.189 -30.508 1.00 97.25 91 ALA A N 1
ATOM 658 C CA . ALA A 1 91 ? 30.569 6.137 -29.170 1.00 97.25 91 ALA A CA 1
ATOM 659 C C . ALA A 1 91 ? 29.675 6.830 -28.127 1.00 97.25 91 ALA A C 1
ATOM 661 O O . ALA A 1 91 ? 29.476 6.292 -27.036 1.00 97.25 91 ALA A O 1
ATOM 662 N N . THR A 1 92 ? 29.085 7.983 -28.465 1.00 98.00 92 THR A N 1
ATOM 663 C CA . THR A 1 92 ? 28.108 8.665 -27.601 1.00 98.00 92 THR A CA 1
ATOM 664 C C . THR A 1 92 ? 26.894 7.783 -27.332 1.00 98.00 92 THR A C 1
ATOM 666 O O . THR A 1 92 ? 26.530 7.589 -26.175 1.00 98.00 92 THR A O 1
ATOM 669 N N . LEU A 1 93 ? 26.317 7.178 -28.372 1.00 98.31 93 LEU A N 1
ATOM 670 C CA . LEU A 1 93 ? 25.148 6.314 -28.224 1.00 98.31 93 LEU A CA 1
ATOM 671 C C . LEU A 1 93 ? 25.454 5.072 -27.372 1.00 98.31 93 LEU A C 1
ATOM 673 O O . LEU A 1 93 ? 24.638 4.672 -26.546 1.00 98.31 93 LEU A O 1
ATOM 677 N N . GLN A 1 94 ? 26.639 4.473 -27.521 1.00 98.12 94 GLN A N 1
ATOM 678 C CA . GLN A 1 94 ? 27.067 3.361 -26.665 1.00 98.12 94 GLN A CA 1
ATOM 679 C C . GLN A 1 94 ? 27.176 3.774 -25.192 1.00 98.12 94 GLN A C 1
ATOM 681 O O . GLN A 1 94 ? 26.766 3.014 -24.312 1.00 98.12 94 GLN A O 1
ATOM 686 N N . ALA A 1 95 ? 27.693 4.974 -24.916 1.00 97.88 95 ALA A N 1
ATOM 687 C CA . ALA A 1 95 ? 27.765 5.503 -23.558 1.00 97.88 95 ALA A CA 1
ATOM 688 C C . ALA A 1 95 ? 26.366 5.756 -22.967 1.00 97.88 95 ALA A C 1
ATOM 690 O O . ALA A 1 95 ? 26.119 5.385 -21.820 1.00 97.88 95 ALA A O 1
ATOM 691 N N . GLU A 1 96 ? 25.438 6.316 -23.750 1.00 98.25 96 GLU A N 1
ATOM 692 C CA . GLU A 1 96 ? 24.042 6.533 -23.340 1.00 98.25 96 GLU A CA 1
ATOM 693 C C . GLU A 1 96 ? 23.324 5.216 -23.027 1.00 98.25 96 GLU A C 1
ATOM 695 O O . GLU A 1 96 ? 22.683 5.095 -21.984 1.00 98.25 96 GLU A O 1
ATOM 700 N N . VAL A 1 97 ? 23.484 4.197 -23.878 1.00 98.38 97 VAL A N 1
ATOM 701 C CA . VAL A 1 97 ? 22.936 2.854 -23.627 1.00 98.38 97 VAL A CA 1
ATOM 702 C C . VAL A 1 97 ? 23.501 2.263 -22.333 1.00 98.38 97 VAL A C 1
ATOM 704 O O . VAL A 1 97 ? 22.752 1.686 -21.546 1.00 98.38 97 VAL A O 1
ATOM 707 N N . GLY A 1 98 ? 24.803 2.429 -22.080 1.00 98.31 98 GLY A N 1
ATOM 708 C CA . GLY A 1 98 ? 25.431 1.991 -20.833 1.00 98.31 98 GLY A CA 1
ATOM 709 C C . GLY A 1 98 ? 24.874 2.707 -19.598 1.00 98.31 98 GLY A C 1
ATOM 710 O O . GLY A 1 98 ? 24.611 2.061 -18.584 1.00 98.31 98 GLY A O 1
ATOM 711 N N . ALA A 1 99 ? 24.647 4.020 -19.690 1.00 98.00 99 ALA A N 1
ATOM 712 C CA . ALA A 1 99 ? 24.058 4.807 -18.609 1.00 98.00 99 ALA A CA 1
ATOM 713 C C . ALA A 1 99 ? 22.616 4.367 -18.309 1.00 98.00 99 ALA A C 1
ATOM 715 O O . ALA A 1 99 ? 22.296 4.071 -17.159 1.00 98.00 99 ALA A O 1
ATOM 716 N N . LEU A 1 100 ? 21.782 4.223 -19.345 1.00 98.25 100 LEU A N 1
ATOM 717 C CA . LEU A 1 100 ? 20.399 3.754 -19.216 1.00 98.25 100 LEU A CA 1
ATOM 718 C C . LEU A 1 100 ? 20.315 2.341 -18.625 1.00 98.25 100 LEU A C 1
ATOM 720 O O . LEU A 1 100 ? 19.445 2.071 -17.800 1.00 98.25 100 LEU A O 1
ATOM 724 N N . ALA A 1 101 ? 21.226 1.439 -18.998 1.00 97.81 101 ALA A N 1
ATOM 725 C CA . ALA A 1 101 ? 21.297 0.108 -18.396 1.00 97.81 101 ALA A CA 1
ATOM 726 C C . ALA A 1 101 ? 21.623 0.171 -16.891 1.00 97.81 101 ALA A C 1
ATOM 728 O O . ALA A 1 101 ? 21.066 -0.594 -16.103 1.00 97.81 101 ALA A O 1
ATOM 729 N N . GLY A 1 102 ? 22.494 1.101 -16.483 1.00 98.12 102 GLY A N 1
ATOM 730 C CA . GLY A 1 102 ? 22.794 1.361 -15.075 1.00 98.12 102 GLY A CA 1
ATOM 731 C C . GLY A 1 102 ? 21.596 1.922 -14.305 1.00 98.12 102 GLY A C 1
ATOM 732 O O . GLY A 1 102 ? 21.303 1.455 -13.204 1.00 98.12 102 GLY A O 1
ATOM 733 N N . GLU A 1 103 ? 20.873 2.877 -14.892 1.00 97.94 103 GLU A N 1
ATOM 734 C CA . GLU A 1 103 ? 19.640 3.429 -14.314 1.00 97.94 103 GLU A CA 1
ATOM 735 C C . GLU A 1 103 ? 18.557 2.356 -14.152 1.00 97.94 103 GLU A C 1
ATOM 737 O O . GLU A 1 103 ? 17.926 2.280 -13.097 1.00 97.94 103 GLU A O 1
ATOM 742 N N . LEU A 1 104 ? 18.388 1.482 -15.150 1.00 97.38 104 LEU A N 1
ATOM 743 C CA . LEU A 1 104 ? 17.436 0.375 -15.090 1.00 97.38 104 LEU A CA 1
ATOM 744 C C . LEU A 1 104 ? 17.771 -0.597 -13.950 1.00 97.38 104 LEU A C 1
ATOM 746 O O . LEU A 1 104 ? 16.901 -0.917 -13.145 1.00 97.38 104 LEU A O 1
ATOM 750 N N . ALA A 1 105 ? 19.039 -0.995 -13.816 1.00 97.44 105 ALA A N 1
ATOM 751 C CA . ALA A 1 105 ? 19.480 -1.864 -12.724 1.00 97.44 105 ALA A CA 1
ATOM 752 C C . ALA A 1 105 ? 19.286 -1.220 -11.337 1.00 97.44 105 ALA A C 1
ATOM 754 O O . ALA A 1 105 ? 18.940 -1.902 -10.370 1.00 97.44 105 ALA A O 1
ATOM 755 N N . ALA A 1 106 ? 19.492 0.095 -11.215 1.00 96.25 106 ALA A N 1
ATOM 756 C CA . ALA A 1 106 ? 19.207 0.821 -9.979 1.00 96.25 106 ALA A CA 1
ATOM 757 C C . ALA A 1 106 ? 17.699 0.848 -9.668 1.00 96.25 106 ALA A C 1
ATOM 759 O O . ALA A 1 106 ? 17.310 0.659 -8.513 1.00 96.25 106 ALA A O 1
ATOM 760 N N . GLY A 1 107 ? 16.862 1.033 -10.693 1.00 96.44 107 GLY A N 1
ATOM 761 C CA . GLY A 1 107 ? 15.405 0.949 -10.592 1.00 96.44 107 GLY A CA 1
ATOM 762 C C . GLY A 1 107 ? 14.925 -0.421 -10.109 1.00 96.44 107 GLY A C 1
ATOM 763 O O . GLY A 1 107 ? 14.153 -0.485 -9.154 1.00 96.44 107 GLY A O 1
ATOM 764 N N . ASP A 1 108 ? 15.438 -1.506 -10.694 1.00 96.50 108 ASP A N 1
ATOM 765 C CA . ASP A 1 108 ? 15.098 -2.882 -10.303 1.00 96.50 108 ASP A CA 1
ATOM 766 C C . ASP A 1 108 ? 15.463 -3.170 -8.839 1.00 96.50 108 ASP A C 1
ATOM 768 O O . ASP A 1 108 ? 14.651 -3.704 -8.082 1.00 96.50 108 ASP A O 1
ATOM 772 N N . ASN A 1 109 ? 16.651 -2.744 -8.398 1.00 95.75 109 ASN A N 1
ATOM 773 C CA . ASN A 1 109 ? 17.056 -2.875 -6.996 1.00 95.75 109 ASN A CA 1
ATOM 774 C C . ASN A 1 109 ? 16.131 -2.087 -6.055 1.00 95.75 109 ASN A C 1
ATOM 776 O O . ASN A 1 109 ? 15.774 -2.576 -4.982 1.00 95.75 109 ASN A O 1
ATOM 780 N N . SER A 1 110 ? 15.721 -0.877 -6.450 1.00 94.50 110 SER A N 1
ATOM 781 C CA . SER A 1 110 ? 14.783 -0.080 -5.656 1.00 94.50 110 SER A CA 1
ATOM 782 C C . SER A 1 110 ? 13.405 -0.733 -5.573 1.00 94.50 110 SER A C 1
ATOM 784 O O . SER A 1 110 ? 12.782 -0.676 -4.515 1.00 94.50 110 SER A O 1
ATOM 786 N N . LEU A 1 111 ? 12.920 -1.343 -6.658 1.00 93.00 111 LEU A N 1
ATOM 787 C CA . LEU A 1 111 ? 11.654 -2.078 -6.663 1.00 93.00 111 LEU A CA 1
ATOM 788 C C . LEU A 1 111 ? 11.716 -3.308 -5.757 1.00 93.00 111 LEU A C 1
ATOM 790 O O . LEU A 1 111 ? 10.785 -3.526 -4.987 1.00 93.00 111 LEU A O 1
ATOM 794 N N . SER A 1 112 ? 12.821 -4.057 -5.786 1.00 95.81 112 SER A N 1
ATOM 795 C CA . SER A 1 112 ? 13.031 -5.185 -4.871 1.00 95.81 112 SER A CA 1
ATOM 796 C C . SER A 1 112 ? 12.979 -4.735 -3.410 1.00 95.81 112 SER A C 1
ATOM 798 O O . SER A 1 112 ? 12.243 -5.316 -2.622 1.00 95.81 112 SER A O 1
ATOM 800 N N . GLY A 1 113 ? 13.685 -3.654 -3.058 1.00 94.38 113 GLY A N 1
ATOM 801 C CA . GLY A 1 113 ? 13.663 -3.130 -1.689 1.00 94.38 113 GLY A CA 1
ATOM 802 C C . GLY A 1 113 ? 12.290 -2.601 -1.258 1.00 94.38 113 GLY A C 1
ATOM 803 O O . GLY A 1 113 ? 11.924 -2.704 -0.091 1.00 94.38 113 GLY A O 1
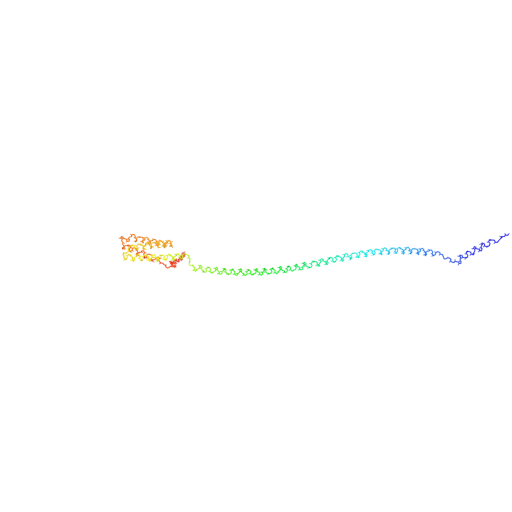ATOM 804 N N . LEU A 1 114 ? 11.496 -2.051 -2.184 1.00 91.75 114 LEU A N 1
ATOM 805 C CA . LEU A 1 114 ? 10.108 -1.679 -1.898 1.00 91.75 114 LEU A CA 1
ATOM 806 C C . LEU A 1 114 ? 9.221 -2.905 -1.662 1.00 91.75 114 LEU A C 1
ATOM 808 O O . LEU A 1 114 ? 8.357 -2.840 -0.792 1.00 91.75 114 LEU A O 1
ATOM 812 N N . ASN A 1 115 ? 9.436 -4.001 -2.393 1.00 89.56 115 ASN A N 1
ATOM 813 C CA . ASN A 1 115 ? 8.694 -5.243 -2.190 1.00 89.56 115 ASN A CA 1
ATOM 814 C C . ASN A 1 115 ? 8.981 -5.848 -0.809 1.00 89.56 115 ASN A C 1
ATOM 816 O O . ASN A 1 115 ? 8.047 -6.163 -0.082 1.00 89.56 115 ASN A O 1
ATOM 820 N N . ASP A 1 116 ? 10.253 -5.900 -0.406 1.00 94.31 116 ASP A N 1
ATOM 821 C CA . ASP A 1 116 ? 10.646 -6.384 0.924 1.00 94.31 116 ASP A CA 1
ATOM 822 C C . ASP A 1 116 ? 9.987 -5.555 2.049 1.00 94.31 116 ASP A C 1
ATOM 824 O O . ASP A 1 116 ? 9.514 -6.100 3.047 1.00 94.31 116 ASP A O 1
ATOM 828 N N . ASN A 1 117 ? 9.893 -4.229 1.875 1.00 89.38 117 ASN A N 1
ATOM 829 C CA . ASN A 1 117 ? 9.208 -3.352 2.831 1.00 89.38 117 ASN A CA 1
ATOM 830 C C . ASN A 1 117 ? 7.692 -3.609 2.897 1.00 89.38 117 ASN A C 1
ATOM 832 O O . ASN A 1 117 ? 7.094 -3.446 3.962 1.00 89.38 117 ASN A O 1
ATOM 836 N N . ILE A 1 118 ? 7.055 -3.953 1.772 1.00 88.00 118 ILE A N 1
ATOM 837 C CA . ILE A 1 118 ? 5.627 -4.303 1.734 1.00 88.00 118 ILE A CA 1
ATOM 838 C C . ILE A 1 118 ? 5.398 -5.590 2.524 1.00 88.00 118 ILE A C 1
ATOM 840 O O . ILE A 1 118 ? 4.553 -5.589 3.417 1.00 88.00 118 ILE A O 1
ATOM 844 N N . ASP A 1 119 ? 6.202 -6.625 2.278 1.00 88.62 119 ASP A N 1
ATOM 845 C CA . ASP A 1 119 ? 6.103 -7.907 2.983 1.00 88.62 119 ASP A CA 1
ATOM 846 C C . ASP A 1 119 ? 6.290 -7.725 4.507 1.00 88.62 119 ASP A C 1
ATOM 848 O O . ASP A 1 119 ? 5.564 -8.311 5.317 1.00 88.62 119 ASP A O 1
ATOM 852 N N . GLU A 1 120 ? 7.219 -6.856 4.932 1.00 92.69 120 GLU A N 1
ATOM 853 C CA . GLU A 1 120 ? 7.398 -6.514 6.351 1.00 92.69 120 GLU A CA 1
ATOM 854 C C . GLU A 1 120 ? 6.160 -5.813 6.941 1.00 92.69 120 GLU A C 1
ATOM 856 O O . GLU A 1 120 ? 5.734 -6.114 8.063 1.00 92.69 120 GLU A O 1
ATOM 861 N N . LEU A 1 121 ? 5.571 -4.864 6.207 1.00 88.75 121 LEU A N 1
ATOM 862 C CA . LEU A 1 121 ? 4.376 -4.148 6.652 1.00 88.75 121 LEU A CA 1
ATOM 863 C C . LEU A 1 121 ? 3.158 -5.069 6.752 1.00 88.75 121 LEU A C 1
ATOM 865 O O . LEU A 1 121 ? 2.414 -4.951 7.727 1.00 88.75 121 LEU A O 1
ATOM 869 N N . GLU A 1 122 ? 2.977 -5.996 5.813 1.00 83.56 122 GLU A N 1
ATOM 870 C CA . GLU A 1 122 ? 1.920 -7.012 5.868 1.00 83.56 122 GLU A CA 1
ATOM 871 C C . GLU A 1 122 ? 2.066 -7.887 7.120 1.00 83.56 122 GLU A C 1
ATOM 873 O O . GLU A 1 122 ? 1.125 -7.999 7.907 1.00 83.56 122 GLU A O 1
ATOM 878 N N . GLY A 1 123 ? 3.275 -8.379 7.412 1.00 88.94 123 GLY A N 1
ATOM 879 C CA . GLY A 1 123 ? 3.525 -9.152 8.635 1.00 88.94 123 GLY A CA 1
ATOM 880 C C . GLY A 1 123 ? 3.257 -8.366 9.930 1.00 88.94 123 GLY A C 1
ATOM 881 O O . GLY A 1 123 ? 2.799 -8.922 10.938 1.00 88.94 123 GLY A O 1
ATOM 882 N N . ARG A 1 124 ? 3.505 -7.049 9.927 1.00 89.62 124 ARG A N 1
ATOM 883 C CA . ARG A 1 124 ? 3.163 -6.165 11.054 1.00 89.62 124 ARG A CA 1
ATOM 884 C C . ARG A 1 124 ? 1.656 -5.977 11.207 1.00 89.62 124 ARG A C 1
ATOM 886 O O . ARG A 1 124 ? 1.193 -5.921 12.346 1.00 89.62 124 ARG A O 1
ATOM 893 N N . ILE A 1 125 ? 0.911 -5.877 10.107 1.00 89.19 125 ILE A N 1
ATOM 894 C CA . ILE A 1 125 ? -0.556 -5.792 10.123 1.00 89.19 125 ILE A CA 1
ATOM 895 C C . ILE A 1 125 ? -1.142 -7.079 10.704 1.00 89.19 125 ILE A C 1
ATOM 897 O O . ILE A 1 125 ? -1.883 -6.994 11.679 1.00 89.19 125 ILE A O 1
ATOM 901 N N . ASP A 1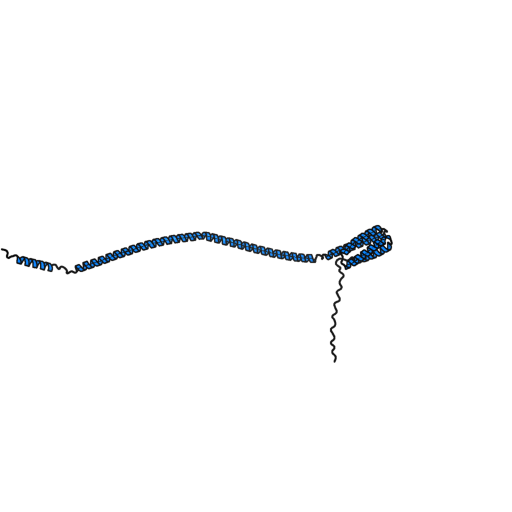 126 ? -0.716 -8.249 10.225 1.00 88.12 126 ASP A N 1
ATOM 902 C CA . ASP A 1 126 ? -1.176 -9.546 10.746 1.00 88.12 126 ASP A CA 1
ATOM 903 C C . ASP A 1 126 ? -0.931 -9.677 12.258 1.00 88.12 126 ASP A C 1
ATOM 905 O O . ASP A 1 126 ? -1.777 -10.150 13.023 1.00 88.12 126 ASP A O 1
ATOM 909 N N . THR A 1 127 ? 0.232 -9.206 12.718 1.00 90.50 127 THR A N 1
ATOM 910 C CA . THR A 1 127 ? 0.579 -9.190 14.143 1.00 90.50 127 THR A CA 1
ATOM 911 C C . THR A 1 127 ? -0.335 -8.259 14.945 1.00 90.50 127 THR A C 1
ATOM 913 O O . THR A 1 127 ? -0.743 -8.605 16.056 1.00 90.50 127 THR A O 1
ATOM 916 N N . LEU A 1 128 ? -0.649 -7.073 14.415 1.00 89.25 128 LEU A N 1
ATOM 917 C CA . LEU A 1 128 ? -1.556 -6.124 15.062 1.00 89.25 128 LEU A CA 1
ATOM 918 C C . LEU A 1 128 ? -2.995 -6.644 15.091 1.00 89.25 128 LEU A C 1
ATOM 920 O O . LEU A 1 128 ? -3.649 -6.511 16.123 1.00 89.25 128 LEU A O 1
ATOM 924 N N . ASP A 1 129 ? -3.464 -7.286 14.025 1.00 83.38 129 ASP A N 1
ATOM 925 C CA . ASP A 1 129 ? -4.795 -7.892 13.969 1.00 83.38 129 ASP A CA 1
ATOM 926 C C . ASP A 1 129 ? -4.935 -9.024 14.991 1.00 83.38 129 ASP A C 1
ATOM 928 O O . ASP A 1 129 ? -5.920 -9.081 15.734 1.00 83.38 129 ASP A O 1
ATOM 932 N N . ALA A 1 130 ? -3.913 -9.875 15.124 1.00 85.75 130 ALA A N 1
ATOM 933 C CA . ALA A 1 130 ? -3.879 -10.903 16.161 1.00 85.75 130 ALA A CA 1
ATOM 934 C C . ALA A 1 130 ? -3.917 -10.302 17.578 1.00 85.75 130 ALA A C 1
ATOM 936 O O . ALA A 1 130 ? -4.631 -10.805 18.451 1.00 85.75 130 ALA A O 1
ATOM 937 N N . GLN A 1 131 ? -3.186 -9.207 17.818 1.00 85.06 131 GLN A N 1
ATOM 938 C CA . GLN A 1 131 ? -3.230 -8.494 19.099 1.00 85.06 131 GLN A CA 1
ATOM 939 C C . GLN A 1 131 ? -4.602 -7.870 19.359 1.00 85.06 131 GLN A C 1
ATOM 941 O O . GLN A 1 131 ? -5.105 -7.965 20.477 1.00 85.06 131 GLN A O 1
ATOM 946 N N . LEU A 1 132 ? -5.223 -7.263 18.347 1.00 82.56 132 LEU A N 1
ATOM 947 C CA . LEU A 1 132 ? -6.541 -6.648 18.459 1.00 82.56 132 LEU A CA 1
ATOM 948 C C . LEU A 1 132 ? -7.614 -7.693 18.768 1.00 82.56 132 LEU A C 1
ATOM 950 O O . LEU A 1 132 ? -8.427 -7.475 19.664 1.00 82.56 132 LEU A O 1
ATOM 954 N N . PHE A 1 133 ? -7.568 -8.851 18.107 1.00 78.06 133 PHE A N 1
ATOM 955 C CA . PHE A 1 133 ? -8.450 -9.976 18.414 1.00 78.06 133 PHE A CA 1
ATOM 956 C C . PHE A 1 133 ? -8.247 -10.480 19.850 1.00 78.06 133 PHE A C 1
ATOM 958 O O . PHE A 1 133 ? -9.215 -10.701 20.580 1.00 78.06 133 PHE A O 1
ATOM 965 N N . GLY A 1 134 ? -6.990 -10.596 20.290 1.00 77.81 134 GLY A N 1
ATOM 966 C CA . GLY A 1 134 ? -6.654 -10.942 21.670 1.00 77.81 134 GLY A CA 1
ATOM 967 C C . GLY A 1 134 ? -7.214 -9.938 22.682 1.00 77.81 134 GLY A C 1
ATOM 968 O O . GLY A 1 134 ? -7.860 -10.336 23.648 1.00 77.81 134 GLY A O 1
ATOM 969 N N . LEU A 1 135 ? -7.034 -8.636 22.444 1.00 79.06 135 LEU A N 1
ATOM 970 C CA . LEU A 1 135 ? -7.584 -7.582 23.300 1.00 79.06 135 LEU A CA 1
ATOM 971 C C . LEU A 1 135 ? -9.112 -7.618 23.322 1.00 79.06 135 LEU A C 1
ATOM 973 O O . LEU A 1 135 ? -9.703 -7.543 24.397 1.00 79.06 135 LEU A O 1
ATOM 977 N N . GLN A 1 136 ? -9.755 -7.782 22.167 1.00 73.19 136 GLN A N 1
ATOM 978 C CA . GLN A 1 136 ? -11.209 -7.856 22.071 1.00 73.19 136 GLN A CA 1
ATOM 979 C C . GLN A 1 136 ? -11.782 -9.059 22.833 1.00 73.19 136 GLN A C 1
ATOM 981 O O . GLN A 1 136 ? -12.868 -8.954 23.390 1.00 73.19 136 GLN A O 1
ATOM 986 N N . ALA A 1 137 ? -11.039 -10.165 22.931 1.00 73.19 137 ALA A N 1
ATOM 987 C CA . ALA A 1 137 ? -11.411 -11.304 23.768 1.00 73.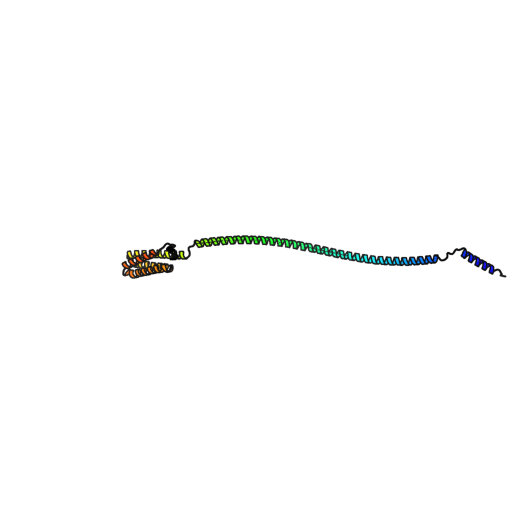19 137 ALA A CA 1
ATOM 988 C C . ALA A 1 137 ? -11.250 -11.036 25.279 1.00 73.19 137 ALA A C 1
ATOM 990 O O . ALA A 1 137 ? -11.890 -11.705 26.087 1.00 73.19 137 ALA A O 1
ATOM 991 N N . THR A 1 138 ? -10.401 -10.080 25.676 1.00 76.75 138 THR A N 1
ATOM 992 C CA . THR A 1 138 ? -10.187 -9.712 27.092 1.00 76.75 138 THR A CA 1
ATOM 993 C C . THR A 1 138 ? -11.078 -8.579 27.588 1.00 76.75 138 THR A C 1
ATOM 995 O O . THR A 1 138 ? -11.284 -8.463 28.794 1.00 76.75 138 THR A O 1
ATOM 998 N N . VAL A 1 139 ? -11.585 -7.729 26.692 1.00 71.12 139 VAL A N 1
ATOM 999 C CA . VAL A 1 139 ? -12.491 -6.639 27.061 1.00 71.12 139 VAL A CA 1
ATOM 1000 C C . VAL A 1 139 ? -13.893 -7.227 27.239 1.00 71.12 139 VAL A C 1
ATOM 1002 O O . VAL A 1 139 ? -14.435 -7.766 26.271 1.00 71.12 139 VAL A O 1
ATOM 1005 N N . PRO A 1 140 ? -14.497 -7.125 28.439 1.00 66.62 140 PRO A N 1
ATOM 1006 C CA . PRO A 1 140 ? -15.877 -7.540 28.646 1.00 66.62 140 PRO A CA 1
ATOM 1007 C C . PRO A 1 140 ? -16.788 -6.843 27.624 1.00 66.62 140 PRO A C 1
ATOM 1009 O O . PRO A 1 140 ? -16.594 -5.646 27.370 1.00 66.62 140 PRO A O 1
ATOM 1012 N N . PRO A 1 141 ? -17.761 -7.534 27.002 1.00 66.06 141 PRO A N 1
ATOM 1013 C CA . PRO A 1 141 ? -18.738 -6.879 26.140 1.00 66.06 141 PRO A CA 1
ATOM 1014 C C . PRO A 1 141 ? -19.367 -5.685 26.868 1.00 66.06 141 PRO A C 1
ATOM 1016 O O . PRO A 1 141 ? -19.543 -5.710 28.081 1.00 66.06 141 PRO A O 1
ATOM 1019 N N . GLY A 1 142 ? -19.755 -4.635 26.136 1.00 67.12 142 GLY A N 1
ATOM 1020 C CA . GLY A 1 142 ? -20.336 -3.421 26.736 1.00 67.12 142 GLY A CA 1
ATOM 1021 C C . GLY A 1 142 ? -21.533 -3.672 27.669 1.00 67.12 142 GLY A C 1
ATOM 1022 O O . GLY A 1 142 ? -21.814 -2.845 28.530 1.00 67.12 142 GLY A O 1
ATOM 1023 N N . GLN A 1 143 ? -22.203 -4.823 27.538 1.00 66.44 143 GLN A N 1
ATOM 1024 C CA . GLN A 1 143 ? -23.261 -5.261 28.452 1.00 66.44 143 GLN A CA 1
ATOM 1025 C C . GLN A 1 143 ? -22.757 -5.563 29.869 1.00 66.44 143 GLN A C 1
ATOM 1027 O O . GLN A 1 143 ? -23.467 -5.270 30.825 1.00 66.44 143 GLN A O 1
ATOM 1032 N N . ASP A 1 144 ? -21.530 -6.060 30.022 1.00 73.31 144 ASP A N 1
ATOM 1033 C CA . ASP A 1 144 ? -20.963 -6.358 31.337 1.00 73.31 144 ASP A CA 1
ATOM 1034 C C . ASP A 1 144 ? -20.747 -5.060 32.124 1.00 73.31 144 ASP A C 1
ATOM 1036 O O . ASP A 1 144 ? -21.085 -4.997 33.301 1.00 73.31 144 ASP A O 1
ATOM 1040 N N . PHE A 1 145 ? -20.287 -3.983 31.473 1.00 78.12 145 PHE A N 1
ATOM 1041 C CA . PHE A 1 145 ? -20.151 -2.663 32.106 1.00 78.12 145 PHE A CA 1
ATOM 1042 C C . PHE A 1 145 ? -21.497 -2.072 32.555 1.00 78.12 145 PHE A C 1
ATOM 1044 O O . PHE A 1 145 ? -21.572 -1.502 33.641 1.00 78.12 145 PHE A O 1
ATOM 1051 N N . ILE A 1 146 ? -22.565 -2.255 31.769 1.00 84.69 146 ILE A N 1
ATOM 1052 C CA . ILE A 1 146 ? -23.922 -1.824 32.148 1.00 84.69 146 ILE A CA 1
ATOM 1053 C C . ILE A 1 146 ? -24.411 -2.603 33.376 1.00 84.69 146 ILE A C 1
ATOM 1055 O O . ILE A 1 146 ? -24.986 -2.014 34.291 1.00 84.69 146 ILE A O 1
ATOM 1059 N N . GLU A 1 147 ? -24.141 -3.909 33.433 1.00 85.69 147 GLU A N 1
ATOM 1060 C CA . GLU A 1 147 ? -24.469 -4.737 34.595 1.00 85.69 147 GLU A CA 1
ATOM 1061 C C . GLU A 1 147 ? -23.662 -4.312 35.836 1.00 85.69 147 GLU A C 1
ATOM 1063 O O . GLU A 1 147 ? -24.231 -4.200 36.920 1.00 85.69 147 GLU A O 1
ATOM 1068 N N . TYR A 1 148 ? -22.371 -3.981 35.703 1.00 85.00 148 TYR A N 1
ATOM 1069 C CA . TYR A 1 148 ? -21.581 -3.401 36.801 1.00 85.00 148 TYR A CA 1
ATOM 1070 C C . TYR A 1 148 ? -22.203 -2.098 37.334 1.00 85.00 148 TYR A C 1
ATOM 1072 O O . TYR A 1 148 ? -22.385 -1.962 38.548 1.00 85.00 148 TYR A O 1
ATOM 1080 N N . ASP A 1 149 ? -22.569 -1.163 36.453 1.00 88.38 149 ASP A N 1
ATOM 1081 C CA . ASP A 1 149 ? -23.192 0.112 36.835 1.00 88.38 149 ASP A CA 1
ATOM 1082 C C . ASP A 1 149 ? -24.542 -0.106 37.532 1.00 88.38 149 ASP A C 1
ATOM 1084 O O . ASP A 1 149 ? -24.822 0.489 38.580 1.00 88.38 149 ASP A O 1
ATOM 1088 N N . ARG A 1 150 ? -25.357 -1.027 37.006 1.00 92.38 150 ARG A N 1
ATOM 1089 C CA . ARG A 1 150 ? -26.614 -1.454 37.626 1.00 92.38 150 ARG A CA 1
ATOM 1090 C C . ARG A 1 150 ? -26.383 -1.988 39.039 1.00 92.38 150 ARG A C 1
ATOM 1092 O O . ARG A 1 150 ? -27.050 -1.544 39.973 1.00 92.38 150 ARG A O 1
ATOM 1099 N N . GLN A 1 151 ? -25.443 -2.916 39.223 1.00 92.06 151 GLN A N 1
ATOM 1100 C CA . GLN A 1 151 ? -25.149 -3.521 40.527 1.00 92.06 151 GLN A CA 1
ATOM 1101 C C . GLN A 1 151 ? -24.683 -2.479 41.553 1.00 92.06 151 GLN A C 1
ATOM 1103 O O . GLN A 1 151 ? -25.130 -2.500 42.701 1.00 92.06 151 GLN A O 1
ATOM 1108 N N . ILE A 1 152 ? -23.853 -1.514 41.142 1.00 92.94 152 ILE A N 1
ATOM 1109 C CA . ILE A 1 152 ? -23.425 -0.402 42.004 1.00 92.94 152 ILE A CA 1
ATOM 1110 C C . ILE A 1 152 ? -24.630 0.427 42.467 1.00 92.94 152 ILE A C 1
ATOM 1112 O O . ILE A 1 152 ? -24.734 0.756 43.653 1.00 92.94 152 ILE A O 1
ATOM 1116 N N . LEU A 1 153 ? -25.565 0.740 41.565 1.00 94.88 153 LEU A N 1
ATOM 1117 C CA . LEU A 1 153 ? -26.781 1.482 41.908 1.00 94.88 153 LEU A CA 1
ATOM 1118 C C . LEU A 1 153 ? -27.699 0.693 42.855 1.00 94.88 153 LEU A C 1
ATOM 1120 O O . LEU A 1 153 ? -28.275 1.288 43.769 1.00 94.88 153 LEU A O 1
ATOM 1124 N N . LEU A 1 154 ? -27.804 -0.632 42.702 1.00 95.31 154 LEU A N 1
ATOM 1125 C CA . LEU A 1 154 ? -28.577 -1.483 43.618 1.00 95.31 154 LEU A CA 1
ATOM 1126 C C . LEU A 1 154 ? -27.961 -1.519 45.025 1.00 95.31 154 LEU A C 1
ATOM 1128 O O . LEU A 1 154 ? -28.683 -1.348 46.008 1.00 95.31 154 LEU A O 1
ATOM 1132 N N . VAL A 1 155 ? -26.636 -1.664 45.138 1.00 95.06 155 VAL A N 1
ATOM 1133 C CA . VAL A 1 155 ? -25.921 -1.616 46.430 1.00 95.06 155 VAL A CA 1
ATOM 1134 C C . VAL A 1 155 ? -26.079 -0.249 47.095 1.00 95.06 155 VAL A C 1
ATOM 1136 O O . VAL A 1 155 ? -26.340 -0.167 48.296 1.00 95.06 155 VAL A O 1
ATOM 1139 N N . ARG A 1 156 ? -25.966 0.834 46.320 1.00 94.75 156 ARG A N 1
ATOM 1140 C CA . ARG A 1 156 ? -26.176 2.194 46.823 1.00 94.75 156 ARG A CA 1
ATOM 1141 C C . ARG A 1 156 ? -27.601 2.390 47.337 1.00 94.75 156 ARG A C 1
ATOM 1143 O O . ARG A 1 156 ? -27.782 2.888 48.443 1.00 94.75 156 ARG A O 1
ATOM 1150 N N . SER A 1 157 ? -28.595 1.946 46.574 1.00 95.69 157 SER A N 1
ATOM 1151 C CA . SER A 1 157 ? -30.001 2.001 46.985 1.00 95.69 157 SER A CA 1
ATOM 1152 C C . SER A 1 157 ? -30.240 1.204 48.269 1.00 95.69 157 SER A C 1
ATOM 1154 O O . SER A 1 157 ? -30.962 1.651 49.152 1.00 95.69 157 SER A O 1
ATOM 1156 N N . TRP A 1 158 ? -29.596 0.043 48.414 1.00 96.06 158 TRP A N 1
ATOM 1157 C CA . TRP A 1 158 ? -29.692 -0.775 49.622 1.00 96.06 158 TRP A CA 1
ATOM 1158 C C . TRP A 1 158 ? -29.138 -0.053 50.852 1.00 96.06 158 TRP A C 1
ATOM 1160 O O . TRP A 1 158 ? -29.774 -0.076 51.906 1.00 96.06 158 TRP A O 1
ATOM 1170 N N . LEU A 1 159 ? -28.008 0.647 50.707 1.00 94.25 159 LEU A N 1
ATOM 1171 C CA . LEU A 1 159 ? -27.451 1.480 51.772 1.00 94.25 159 LEU A CA 1
ATOM 1172 C C . LEU A 1 159 ? -28.400 2.632 52.141 1.00 94.25 159 LEU A C 1
ATOM 1174 O O . LEU A 1 159 ? -28.666 2.838 53.321 1.00 94.25 159 LEU A O 1
ATOM 1178 N N . GLU A 1 160 ? -28.961 3.330 51.150 1.00 93.38 160 GLU A N 1
ATOM 1179 C CA . GLU A 1 160 ? -29.900 4.443 51.366 1.00 93.38 160 GLU A CA 1
ATOM 1180 C C . GLU A 1 160 ? -31.182 3.975 52.095 1.00 93.38 160 GLU A C 1
ATOM 1182 O O . GLU A 1 160 ? -31.642 4.627 53.036 1.00 93.38 160 GLU A O 1
ATOM 1187 N N . LEU A 1 161 ? -31.715 2.794 51.754 1.00 95.25 161 LEU A N 1
ATOM 1188 C CA . LEU A 1 161 ? -32.846 2.185 52.469 1.00 95.25 161 LEU A CA 1
ATOM 1189 C C . LEU A 1 161 ? -32.480 1.741 53.899 1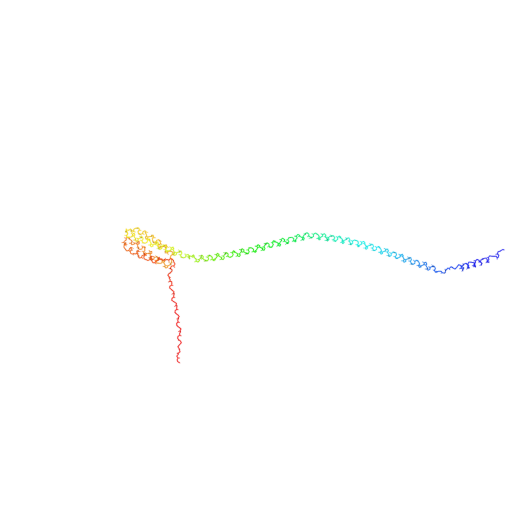.00 95.25 161 LEU A C 1
ATOM 1191 O O . LEU A 1 161 ? -33.303 1.839 54.812 1.00 95.25 161 LEU A O 1
ATOM 1195 N N . PHE A 1 162 ? -31.255 1.260 54.122 1.00 93.44 162 PHE A N 1
ATOM 1196 C CA . PHE A 1 162 ? -30.778 0.881 55.455 1.00 93.44 162 PHE A CA 1
ATOM 1197 C C . PHE A 1 162 ? -30.584 2.105 56.368 1.00 93.44 162 PHE A C 1
ATOM 1199 O O . PHE A 1 162 ? -30.921 2.066 57.557 1.00 93.44 162 PHE A O 1
ATOM 1206 N N . GLU A 1 163 ? -30.097 3.216 55.815 1.00 90.81 163 GLU A N 1
ATOM 1207 C CA . GLU A 1 163 ? -30.030 4.505 56.507 1.00 90.81 163 GLU A CA 1
ATOM 1208 C C . GLU A 1 163 ? -31.431 5.000 56.884 1.00 90.81 163 GLU A C 1
ATOM 1210 O O . GLU A 1 163 ? -31.668 5.331 58.046 1.00 90.81 163 GLU A O 1
ATOM 1215 N N . ALA A 1 164 ? -32.390 4.964 55.951 1.00 92.56 164 ALA A N 1
ATOM 1216 C CA . ALA A 1 164 ? -33.779 5.334 56.226 1.00 92.56 164 ALA A CA 1
ATOM 1217 C C . ALA A 1 164 ? -34.392 4.499 57.363 1.00 92.56 164 ALA A C 1
ATOM 1219 O O . ALA A 1 164 ? -35.041 5.038 58.259 1.00 92.56 164 ALA A O 1
ATOM 1220 N N . ARG A 1 165 ? -34.126 3.187 57.381 1.00 93.50 165 ARG A N 1
ATOM 1221 C CA . ARG A 1 165 ? -34.547 2.291 58.468 1.00 93.50 165 ARG A CA 1
ATOM 1222 C C . ARG A 1 165 ? -33.988 2.735 59.820 1.00 93.50 165 ARG A C 1
ATOM 1224 O O . ARG A 1 165 ? -34.702 2.721 60.819 1.00 93.50 165 ARG A O 1
ATOM 1231 N N . THR A 1 166 ? -32.712 3.105 59.856 1.00 93.06 166 THR A N 1
ATOM 1232 C CA . THR A 1 166 ? -32.041 3.555 61.083 1.00 93.06 166 THR A CA 1
ATOM 1233 C C . THR A 1 166 ? -32.661 4.856 61.589 1.00 93.06 166 THR A C 1
ATOM 1235 O O . THR A 1 166 ? -33.026 4.944 62.758 1.00 93.06 166 THR A O 1
ATOM 1238 N N . LEU A 1 167 ? -32.901 5.812 60.691 1.00 91.25 167 LEU A N 1
ATOM 1239 C CA . LEU A 1 167 ? -33.548 7.087 61.008 1.00 91.25 167 LEU A CA 1
ATOM 1240 C C . LEU A 1 167 ? -34.979 6.913 61.540 1.00 91.25 167 LEU A C 1
ATOM 1242 O O . LEU A 1 167 ? -35.388 7.627 62.455 1.00 91.25 167 LEU A O 1
ATOM 1246 N N . LEU A 1 168 ? -35.733 5.937 61.026 1.00 90.75 168 LEU A N 1
ATOM 1247 C CA . LEU A 1 168 ? -37.053 5.594 61.568 1.00 90.75 168 LEU A CA 1
ATOM 1248 C C . LEU A 1 168 ? -36.974 5.070 63.006 1.00 90.75 168 LEU A C 1
ATOM 1250 O O . LEU A 1 168 ? -37.791 5.453 63.842 1.00 90.75 168 LEU A O 1
ATOM 1254 N N . ILE A 1 169 ? -35.978 4.237 63.316 1.00 90.25 169 ILE A N 1
ATOM 1255 C CA . ILE A 1 169 ? -35.745 3.724 64.677 1.00 90.25 169 ILE A CA 1
ATOM 1256 C C . ILE A 1 169 ? -35.331 4.858 65.626 1.00 90.25 169 ILE A C 1
ATOM 1258 O O . ILE A 1 169 ? -35.725 4.866 66.791 1.00 90.25 169 ILE A O 1
ATOM 1262 N N . GLU A 1 170 ? -34.589 5.841 65.122 1.00 90.69 170 GLU A N 1
ATOM 1263 C CA . GLU A 1 170 ? -34.191 7.051 65.851 1.00 90.69 170 GLU A CA 1
ATOM 1264 C C . GLU A 1 170 ? -35.319 8.092 65.979 1.00 90.69 170 GLU A C 1
ATOM 1266 O O . GLU A 1 170 ? -35.108 9.164 66.549 1.00 90.69 170 GLU A O 1
ATOM 1271 N N . ASN A 1 171 ? -36.530 7.775 65.503 1.00 90.19 171 ASN A N 1
ATOM 1272 C CA . ASN A 1 171 ? -37.696 8.658 65.515 1.00 90.19 171 ASN A CA 1
ATOM 1273 C C . ASN A 1 171 ? -37.470 9.972 64.734 1.00 90.19 171 ASN A C 1
ATOM 1275 O O . ASN A 1 171 ? -37.929 11.042 65.139 1.00 90.19 171 ASN A O 1
ATOM 1279 N N . ASN A 1 172 ? -36.777 9.883 63.594 1.00 91.25 172 ASN A N 1
ATOM 1280 C CA . ASN A 1 172 ? -36.528 10.986 62.664 1.00 91.25 172 ASN A CA 1
ATOM 1281 C C . ASN A 1 172 ? -37.177 10.715 61.286 1.00 91.25 172 ASN A C 1
ATOM 1283 O O . ASN A 1 172 ? -36.488 10.430 60.301 1.00 91.25 172 ASN A O 1
ATOM 1287 N N . PRO A 1 173 ? -38.519 10.789 61.187 1.00 90.62 173 PRO A N 1
ATOM 1288 C CA . PRO A 1 173 ? -39.243 10.433 59.966 1.00 90.62 173 PRO A CA 1
ATOM 1289 C C . PRO A 1 173 ? -38.983 11.397 58.800 1.00 90.62 173 PRO A C 1
ATOM 1291 O O . PRO A 1 173 ? -39.002 10.981 57.647 1.00 90.62 173 PRO A O 1
ATOM 1294 N N . GLY A 1 174 ? -38.702 12.676 59.073 1.00 90.88 174 GLY A N 1
ATOM 1295 C CA . GLY A 1 174 ? -38.433 13.658 58.017 1.00 90.88 174 GLY A CA 1
ATOM 1296 C C . GLY A 1 174 ? -37.142 13.353 57.256 1.00 90.88 174 GLY A C 1
ATOM 1297 O O . GLY A 1 174 ? -37.118 13.367 56.026 1.00 90.88 174 GLY A O 1
ATOM 1298 N N . GLU A 1 175 ? -36.073 13.018 57.982 1.00 90.50 175 GLU A N 1
ATOM 1299 C CA . GLU A 1 175 ? -34.814 12.626 57.353 1.00 90.50 175 GLU A CA 1
ATOM 1300 C C . GLU A 1 175 ? -34.908 11.236 56.716 1.00 90.50 175 GLU A C 1
ATOM 1302 O O . GLU A 1 175 ? -34.365 11.027 55.632 1.00 90.50 175 GLU A O 1
ATOM 1307 N N . ALA A 1 176 ? -35.662 10.312 57.326 1.00 92.19 176 ALA A N 1
ATOM 1308 C CA . ALA A 1 176 ? -35.950 9.017 56.718 1.00 92.19 176 ALA A CA 1
ATOM 1309 C C . ALA A 1 176 ? -36.655 9.170 55.359 1.00 92.19 176 ALA A C 1
ATOM 1311 O O . ALA A 1 176 ? -36.216 8.559 54.390 1.00 92.19 176 ALA A O 1
ATOM 1312 N N . SER A 1 177 ? -37.674 10.032 55.254 1.00 95.00 177 SER A N 1
ATOM 1313 C CA . SER A 1 177 ? -38.366 10.321 53.986 1.00 95.00 177 SER A CA 1
ATOM 1314 C C . SER A 1 177 ? -37.400 10.816 52.908 1.00 95.00 177 SER A C 1
ATOM 1316 O O . SER A 1 177 ? -37.388 10.290 51.800 1.00 95.00 177 SER A O 1
ATOM 1318 N N . SER A 1 178 ? -36.520 11.761 53.254 1.00 95.19 178 SER A N 1
ATOM 1319 C CA . SER A 1 178 ? -35.495 12.281 52.337 1.00 95.19 178 SER A CA 1
ATOM 1320 C C . SER A 1 178 ? -34.551 11.180 51.826 1.00 95.19 178 SER A C 1
ATOM 1322 O O . SER A 1 178 ? -34.235 11.113 50.635 1.00 95.19 178 SER A O 1
ATOM 1324 N N . ARG A 1 179 ? -34.142 10.250 52.702 1.00 95.00 179 ARG A N 1
ATOM 1325 C CA . ARG A 1 179 ? -33.325 9.090 52.303 1.00 95.00 179 ARG A CA 1
ATOM 1326 C C . ARG A 1 179 ? -34.084 8.118 51.404 1.00 95.00 179 ARG A C 1
ATOM 1328 O O . ARG A 1 179 ? -33.499 7.616 50.447 1.00 95.00 179 ARG A O 1
ATOM 1335 N N . LEU A 1 180 ? -35.372 7.884 51.658 1.00 96.62 180 LEU A N 1
ATOM 1336 C CA . LEU A 1 180 ? -36.211 7.039 50.802 1.00 96.62 180 LEU A CA 1
ATOM 1337 C C . LEU A 1 180 ? -36.412 7.660 49.409 1.00 96.62 180 LEU A C 1
ATOM 1339 O O . LEU A 1 180 ? -36.345 6.944 48.415 1.00 96.62 180 LEU A O 1
ATOM 1343 N N . GLU A 1 181 ? -36.581 8.980 49.305 1.00 96.88 181 GLU A N 1
ATOM 1344 C CA . GLU A 1 181 ? -36.670 9.691 48.018 1.00 96.88 181 GLU A CA 1
ATOM 1345 C C . GLU A 1 181 ? -35.363 9.605 47.209 1.00 96.88 181 GLU A C 1
ATOM 1347 O O . GLU A 1 181 ? -35.386 9.389 45.990 1.00 96.88 181 GLU A O 1
ATOM 1352 N N . SER A 1 182 ? -34.212 9.704 47.885 1.00 94.62 182 SER A N 1
ATOM 1353 C CA . SER A 1 182 ? -32.909 9.428 47.264 1.00 94.62 182 SER A CA 1
ATOM 1354 C C . SER A 1 182 ? -32.847 7.992 46.739 1.00 94.62 182 SER A C 1
ATOM 1356 O O . SER A 1 182 ? -32.527 7.781 45.565 1.00 94.62 182 SER A O 1
ATOM 1358 N N . ALA A 1 183 ? -33.246 7.018 47.564 1.00 95.88 183 ALA A N 1
ATOM 1359 C CA . ALA A 1 183 ? -33.239 5.608 47.189 1.00 95.88 183 ALA A CA 1
ATOM 1360 C C . ALA A 1 183 ? -34.137 5.336 45.975 1.00 95.88 183 ALA A C 1
ATOM 1362 O O . ALA A 1 183 ? -33.740 4.601 45.075 1.00 95.88 183 ALA A O 1
ATOM 1363 N N . LEU A 1 184 ? -35.313 5.969 45.893 1.00 97.62 184 LEU A N 1
ATOM 1364 C CA . LEU A 1 184 ? -36.206 5.869 44.735 1.00 97.62 184 LEU A CA 1
ATOM 1365 C C . LEU A 1 184 ? -35.565 6.398 43.448 1.00 97.62 184 LEU A C 1
ATOM 1367 O O . LEU A 1 184 ? -35.716 5.789 42.386 1.00 97.62 184 LEU A O 1
ATOM 1371 N N . THR A 1 185 ? -34.826 7.503 43.534 1.00 97.50 185 THR A N 1
ATOM 1372 C CA . THR A 1 185 ? -34.103 8.071 42.387 1.00 97.50 185 THR A CA 1
ATOM 1373 C C . THR A 1 185 ? -33.007 7.118 41.908 1.00 97.50 185 THR A C 1
ATOM 1375 O O . THR A 1 185 ? -32.886 6.841 40.708 1.00 97.50 185 THR A O 1
ATOM 1378 N N . THR A 1 186 ? -32.237 6.564 42.846 1.00 93.81 186 THR A N 1
ATOM 1379 C CA . THR A 1 186 ? -31.171 5.599 42.556 1.00 93.81 186 THR A CA 1
ATOM 1380 C C . THR A 1 186 ? -31.741 4.300 41.967 1.00 93.81 186 THR A C 1
ATOM 1382 O O . THR A 1 186 ? -31.247 3.829 40.942 1.00 93.81 186 THR A O 1
ATOM 1385 N N . LEU A 1 187 ? -32.837 3.770 42.525 1.00 96.94 187 LEU A N 1
ATOM 1386 C CA . LEU A 1 187 ? -33.529 2.578 42.020 1.00 96.94 187 LEU A CA 1
ATOM 1387 C C . LEU A 1 187 ? -34.127 2.790 40.629 1.00 96.94 187 LEU A C 1
ATOM 1389 O O . LEU A 1 187 ? -34.007 1.912 39.782 1.00 96.94 187 LEU A O 1
ATOM 1393 N N . SER A 1 188 ? -34.720 3.954 40.359 1.00 96.88 188 SER A N 1
ATOM 1394 C CA . SER A 1 188 ? -35.260 4.279 39.029 1.00 96.88 188 SER A CA 1
ATOM 1395 C C . SER A 1 188 ? -34.157 4.330 37.970 1.00 96.88 188 SER A C 1
ATOM 1397 O O . SER A 1 188 ? -34.354 3.931 36.822 1.00 96.88 188 SER A O 1
ATOM 1399 N N . THR A 1 189 ? -32.967 4.785 38.369 1.00 95.31 189 THR A N 1
ATOM 1400 C CA . THR A 1 189 ? -31.777 4.763 37.512 1.00 95.31 189 THR A CA 1
ATOM 1401 C C . THR A 1 189 ? -31.274 3.332 37.309 1.00 95.31 189 THR A C 1
ATOM 1403 O O . THR A 1 189 ? -30.941 2.962 36.190 1.00 95.31 189 THR A O 1
ATOM 1406 N N . ALA A 1 190 ? -31.280 2.489 38.345 1.00 94.44 190 ALA A N 1
ATOM 1407 C CA . ALA A 1 190 ? -30.942 1.072 38.200 1.00 94.44 190 ALA A CA 1
ATOM 1408 C C . ALA A 1 190 ? -31.934 0.336 37.277 1.00 94.44 190 ALA A C 1
ATOM 1410 O O . ALA A 1 190 ? -31.523 -0.460 36.433 1.00 94.44 190 ALA A O 1
ATOM 1411 N N . ALA A 1 191 ? -33.231 0.637 37.387 1.00 94.25 191 ALA A N 1
ATOM 1412 C CA . ALA A 1 191 ? -34.292 0.046 36.574 1.00 94.25 191 ALA A CA 1
ATOM 1413 C C . ALA A 1 191 ? -34.140 0.361 35.077 1.00 94.25 191 ALA A C 1
ATOM 1415 O O . ALA A 1 191 ? -34.415 -0.496 34.241 1.00 94.25 191 ALA A O 1
ATOM 1416 N N . SER A 1 192 ? -33.671 1.564 34.720 1.00 94.19 192 SER A N 1
ATOM 1417 C CA . SER A 1 192 ? -33.456 1.946 33.315 1.00 94.19 192 SER A CA 1
ATOM 1418 C C . SER A 1 192 ? -32.253 1.252 32.666 1.00 94.19 192 SER A C 1
ATOM 1420 O O . SER A 1 192 ? -32.210 1.142 31.442 1.00 94.19 192 SER A O 1
ATOM 1422 N N . LEU A 1 193 ? -31.313 0.759 33.479 1.00 91.44 193 LEU A N 1
ATOM 1423 C CA . LEU A 1 193 ? -30.150 -0.027 33.054 1.00 91.44 193 LEU A CA 1
ATOM 1424 C C . LEU A 1 193 ? -30.388 -1.544 33.123 1.00 91.44 193 LEU A C 1
ATOM 1426 O O . LEU A 1 193 ? -29.503 -2.319 32.776 1.00 91.44 193 LEU A O 1
ATOM 1430 N N . SER A 1 194 ? -31.561 -1.974 33.591 1.00 90.44 194 SER A N 1
ATOM 1431 C CA . SER A 1 194 ? -31.880 -3.385 33.812 1.00 90.44 194 SER A CA 1
ATOM 1432 C C . SER A 1 194 ? -32.553 -4.027 32.600 1.00 90.44 194 SER A C 1
ATOM 1434 O O . SER A 1 194 ? -33.178 -3.359 31.774 1.00 90.44 194 SER A O 1
ATOM 1436 N N . THR A 1 195 ? -32.459 -5.354 32.513 1.00 90.12 195 THR A N 1
ATOM 1437 C CA . THR A 1 195 ? -33.267 -6.149 31.577 1.00 90.12 195 THR A CA 1
ATOM 1438 C C . THR A 1 195 ? -34.755 -6.032 31.920 1.00 90.12 195 THR A C 1
ATOM 1440 O O . THR A 1 195 ? -35.104 -5.662 33.037 1.00 90.12 195 THR A O 1
ATOM 1443 N N . GLU A 1 196 ? -35.648 -6.379 30.990 1.00 89.31 196 GLU A N 1
ATOM 1444 C CA . GLU A 1 196 ? -37.100 -6.308 31.231 1.00 89.31 196 GLU A CA 1
ATOM 1445 C C . GLU A 1 196 ? -37.543 -7.165 32.436 1.00 89.31 196 GLU A C 1
ATOM 1447 O O . GLU A 1 196 ? -38.425 -6.768 33.196 1.00 89.31 196 GLU A O 1
ATOM 1452 N N . GLU A 1 197 ? -36.893 -8.315 32.646 1.00 88.06 197 GLU A N 1
ATOM 1453 C CA . GLU A 1 197 ? -37.168 -9.211 33.775 1.00 88.06 197 GLU A CA 1
ATOM 1454 C C . GLU A 1 197 ? -36.737 -8.591 35.112 1.00 88.06 197 GLU A C 1
ATOM 1456 O O . GLU A 1 197 ? -37.552 -8.466 36.029 1.00 88.06 197 GLU A O 1
ATOM 1461 N N . ASP A 1 198 ? -35.483 -8.141 35.214 1.00 90.62 198 ASP A N 1
ATOM 1462 C CA . ASP A 1 198 ? -34.953 -7.535 36.442 1.00 90.62 198 ASP A CA 1
ATOM 1463 C C . ASP A 1 198 ? -35.635 -6.194 36.749 1.00 90.62 198 ASP A C 1
ATOM 1465 O O . ASP A 1 198 ? -35.912 -5.871 37.908 1.00 90.62 198 ASP A O 1
ATOM 1469 N N . ARG A 1 199 ? -35.978 -5.430 35.707 1.00 94.38 199 ARG A N 1
ATOM 1470 C CA . ARG A 1 199 ? -36.702 -4.164 35.816 1.00 94.38 199 ARG A CA 1
ATOM 1471 C C . ARG A 1 199 ? -38.049 -4.345 36.500 1.00 94.38 199 ARG A C 1
ATOM 1473 O O . ARG A 1 199 ? -38.356 -3.575 37.402 1.00 94.38 199 ARG A O 1
ATOM 1480 N N . ALA A 1 200 ? -38.819 -5.371 36.138 1.00 94.69 200 ALA A N 1
ATOM 1481 C CA . ALA A 1 200 ? -40.106 -5.636 36.778 1.00 94.69 200 ALA A CA 1
ATOM 1482 C C . ALA A 1 200 ? -39.960 -5.879 38.292 1.00 94.69 200 ALA A C 1
ATOM 1484 O O . ALA A 1 200 ? -40.814 -5.465 39.082 1.00 94.69 200 ALA A O 1
ATOM 1485 N N . VAL A 1 201 ? -38.862 -6.514 38.718 1.00 95.38 201 VAL A N 1
ATOM 1486 C CA . VAL A 1 201 ? -38.576 -6.723 40.143 1.00 95.38 201 VAL A CA 1
ATOM 1487 C C . VAL A 1 201 ? -38.179 -5.417 40.831 1.00 95.38 201 VAL A C 1
ATOM 1489 O O . VAL A 1 201 ? -38.651 -5.144 41.937 1.00 95.38 201 VAL A O 1
ATOM 1492 N N . ILE A 1 202 ? -37.351 -4.592 40.188 1.00 96.38 202 ILE A N 1
ATOM 1493 C CA . ILE A 1 202 ? -36.954 -3.281 40.720 1.00 96.38 202 ILE A CA 1
ATOM 1494 C C . ILE A 1 202 ? -38.163 -2.342 40.815 1.00 96.38 202 ILE A C 1
ATOM 1496 O O . ILE A 1 202 ? -38.340 -1.695 41.845 1.00 96.38 202 ILE A O 1
ATOM 1500 N N . ASP A 1 203 ? -39.047 -2.330 39.818 1.00 97.31 203 ASP A N 1
ATOM 1501 C CA . ASP A 1 203 ? -40.280 -1.536 39.821 1.00 97.31 203 ASP A CA 1
ATOM 1502 C C . ASP A 1 203 ? -41.215 -1.951 40.973 1.00 97.31 203 ASP A C 1
ATOM 1504 O O . ASP A 1 203 ? -41.831 -1.104 41.626 1.00 97.31 203 ASP A O 1
ATOM 1508 N N . ALA A 1 204 ? -41.267 -3.245 41.310 1.00 96.94 204 ALA A N 1
ATOM 1509 C CA . ALA A 1 204 ? -42.002 -3.723 42.481 1.00 96.94 204 ALA A CA 1
ATOM 1510 C C . ALA A 1 204 ? -41.381 -3.250 43.812 1.00 96.94 204 ALA A C 1
ATOM 1512 O O . ALA A 1 204 ? -42.108 -2.971 44.771 1.00 96.94 204 ALA A O 1
ATOM 1513 N N . ILE A 1 205 ? -40.048 -3.144 43.887 1.00 97.44 205 ILE A N 1
ATOM 1514 C CA . ILE A 1 205 ? -39.341 -2.580 45.049 1.00 97.44 205 ILE A CA 1
ATOM 1515 C C . ILE A 1 205 ? -39.621 -1.078 45.155 1.00 97.44 205 ILE A C 1
ATOM 1517 O O . ILE A 1 205 ? -39.974 -0.615 46.238 1.00 97.44 205 ILE A O 1
ATOM 1521 N N . ILE A 1 206 ? -39.534 -0.343 44.042 1.00 97.81 206 ILE A N 1
ATOM 1522 C CA . ILE A 1 206 ? -39.871 1.085 43.943 1.00 97.81 206 ILE A CA 1
ATOM 1523 C C . ILE A 1 206 ? -41.286 1.327 44.467 1.00 97.81 206 ILE A C 1
ATOM 1525 O O . ILE A 1 206 ? -41.463 2.114 45.393 1.00 97.81 206 ILE A O 1
ATOM 1529 N N . GLY A 1 207 ? -42.277 0.590 43.955 1.00 97.25 207 GLY A N 1
ATOM 1530 C CA . GLY A 1 207 ? -43.667 0.734 44.387 1.00 97.25 207 GLY A CA 1
ATOM 1531 C C . GLY A 1 207 ? -43.847 0.503 45.888 1.00 97.25 207 GLY A C 1
ATOM 1532 O O . GLY A 1 207 ? -44.601 1.222 46.539 1.00 97.25 207 GLY A O 1
ATOM 1533 N N . ARG A 1 208 ? -43.109 -0.448 46.473 1.00 96.56 208 ARG A N 1
ATOM 1534 C CA . ARG A 1 208 ? -43.147 -0.688 47.920 1.00 96.56 208 ARG A CA 1
ATOM 1535 C C . ARG A 1 208 ? -42.492 0.441 48.716 1.00 96.56 208 ARG A C 1
ATOM 1537 O O . ARG A 1 208 ? -43.046 0.845 49.728 1.00 96.56 208 ARG A O 1
ATOM 1544 N N . VAL A 1 209 ? -41.357 0.972 48.265 1.00 96.94 209 VAL A N 1
ATOM 1545 C CA . VAL A 1 209 ? -40.698 2.115 48.919 1.00 96.94 209 VAL A CA 1
ATOM 1546 C C . VAL A 1 209 ? -41.574 3.372 48.849 1.00 96.94 209 VAL A C 1
ATOM 1548 O O . VAL A 1 209 ? -41.653 4.104 49.830 1.00 96.94 209 VAL A O 1
ATOM 1551 N N . THR A 1 210 ? -42.299 3.598 47.752 1.00 97.44 210 THR A N 1
ATOM 1552 C CA . THR A 1 210 ? -43.279 4.693 47.661 1.00 97.44 210 THR A CA 1
ATOM 1553 C C . THR A 1 210 ? -44.385 4.555 48.710 1.00 97.44 210 THR A C 1
ATOM 1555 O O . THR A 1 210 ? -44.665 5.514 49.421 1.00 97.44 210 THR A O 1
ATOM 1558 N N . LEU A 1 211 ? -44.941 3.351 48.895 1.00 95.44 211 LEU A N 1
ATOM 1559 C CA . LEU A 1 211 ? -45.941 3.100 49.944 1.00 95.44 211 LEU A CA 1
ATOM 1560 C C . LEU A 1 211 ? -45.395 3.352 51.361 1.00 95.44 211 LEU A C 1
ATOM 1562 O O . LEU A 1 211 ? -46.123 3.832 52.230 1.00 95.44 211 LEU A O 1
ATOM 1566 N N . VAL A 1 212 ? -44.113 3.054 51.600 1.00 95.75 212 VAL A N 1
ATOM 1567 C CA . VAL A 1 212 ? -43.440 3.356 52.877 1.00 95.75 212 VAL A CA 1
ATOM 1568 C C . VAL A 1 212 ? -43.395 4.863 53.124 1.00 95.75 212 VAL A C 1
ATOM 1570 O O . VAL A 1 212 ? -43.680 5.295 54.237 1.00 95.75 212 VAL A O 1
ATOM 1573 N N . ILE A 1 213 ? -43.064 5.664 52.107 1.00 95.38 213 ILE A N 1
ATOM 1574 C CA . ILE A 1 213 ? -43.049 7.132 52.215 1.00 95.38 213 ILE A CA 1
ATOM 1575 C C . ILE A 1 213 ? -44.452 7.663 52.544 1.00 95.38 213 ILE A C 1
ATOM 1577 O O . ILE A 1 213 ? -44.598 8.465 53.465 1.00 95.38 213 ILE A O 1
ATOM 1581 N N . ASP A 1 214 ? -45.485 7.173 51.855 1.00 94.81 214 ASP A N 1
ATOM 1582 C CA . ASP A 1 214 ? -46.867 7.635 52.043 1.00 94.81 214 ASP A CA 1
ATOM 1583 C C . ASP A 1 214 ? -47.422 7.295 53.439 1.00 94.81 214 ASP A C 1
ATOM 1585 O O . ASP A 1 214 ? -48.174 8.072 54.027 1.00 94.81 214 ASP A O 1
ATOM 1589 N N . SER A 1 215 ? -47.027 6.150 54.001 1.00 93.31 215 SER A N 1
ATOM 1590 C CA . SER A 1 215 ? -47.500 5.657 55.306 1.00 93.31 215 SER A CA 1
ATOM 1591 C C . SER A 1 215 ? -46.633 6.087 56.498 1.00 93.31 215 SER A C 1
ATOM 1593 O O . SER A 1 215 ? -46.985 5.828 57.652 1.00 93.31 215 SER A O 1
ATOM 1595 N N . LEU A 1 216 ? -45.511 6.770 56.251 1.00 91.62 216 LEU A N 1
ATOM 1596 C CA . LEU A 1 216 ? -44.468 7.037 57.247 1.00 91.62 216 LEU A CA 1
ATOM 1597 C C . LEU A 1 216 ? -44.964 7.845 58.458 1.00 91.62 216 LEU A C 1
ATOM 1599 O O . LEU A 1 216 ? -44.514 7.629 59.584 1.00 91.62 216 LEU A O 1
ATOM 1603 N N . VAL A 1 217 ? -45.879 8.791 58.222 1.00 87.81 217 VAL A N 1
ATOM 1604 C CA . VAL A 1 217 ? -46.410 9.708 59.245 1.00 87.81 217 VAL A CA 1
ATOM 1605 C C . VAL A 1 217 ? -47.587 9.092 60.002 1.00 87.81 217 VAL A C 1
ATOM 1607 O O . VAL A 1 217 ? -47.708 9.282 61.212 1.00 87.81 217 VAL A O 1
ATOM 1610 N N . GLU A 1 218 ? -48.456 8.363 59.304 1.00 90.25 218 GLU A N 1
ATOM 1611 C CA . GLU A 1 218 ? -49.698 7.824 59.870 1.00 90.25 218 GLU A CA 1
ATOM 1612 C C . GLU A 1 218 ? -49.473 6.497 60.607 1.00 90.25 218 GLU A C 1
ATOM 1614 O O . GLU A 1 218 ? -50.081 6.251 61.651 1.00 90.25 218 GLU A O 1
ATOM 1619 N N . SER A 1 219 ? -48.564 5.659 60.105 1.00 91.75 219 SER A N 1
ATOM 1620 C CA . SER A 1 219 ? -48.325 4.301 60.599 1.00 91.75 219 SER A CA 1
ATOM 1621 C C . SER A 1 219 ? -46.836 3.918 60.503 1.00 91.75 219 SER A C 1
ATOM 1623 O O . SER A 1 219 ? -46.468 3.023 59.738 1.00 91.75 219 SER A O 1
ATOM 1625 N N . PRO A 1 220 ? -45.951 4.531 61.315 1.00 86.00 220 PRO A N 1
ATOM 1626 C CA . PRO A 1 220 ? -44.497 4.351 61.206 1.00 86.00 220 PRO A CA 1
ATOM 1627 C C . PRO A 1 220 ? -44.031 2.903 61.425 1.00 86.00 220 PRO A C 1
ATOM 1629 O O . PRO A 1 220 ? -43.044 2.471 60.835 1.00 86.00 220 PRO A O 1
ATOM 1632 N N . PHE A 1 221 ? -44.742 2.124 62.247 1.00 87.38 221 PHE A N 1
ATOM 1633 C CA . PHE A 1 221 ? -44.434 0.704 62.451 1.00 87.38 221 PHE A CA 1
ATOM 1634 C C . PHE A 1 221 ? -44.749 -0.155 61.219 1.00 87.38 221 PHE A C 1
ATOM 1636 O O . PHE A 1 221 ? -44.007 -1.089 60.919 1.00 87.38 221 PHE A O 1
ATOM 1643 N N . GLU A 1 222 ? -45.830 0.159 60.505 1.00 90.19 222 GLU A N 1
ATOM 1644 C CA . GLU A 1 222 ? -46.215 -0.538 59.275 1.00 90.19 222 GLU A CA 1
ATOM 1645 C C . GLU A 1 222 ? -45.263 -0.164 58.134 1.00 90.19 222 GLU A C 1
ATOM 1647 O O . GLU A 1 222 ? -44.703 -1.049 57.488 1.00 90.19 222 GLU A O 1
ATOM 1652 N N . ALA A 1 223 ? -44.943 1.130 58.010 1.00 90.62 223 ALA A N 1
ATOM 1653 C CA . ALA A 1 223 ? -43.939 1.641 57.081 1.00 90.62 223 ALA A CA 1
ATOM 1654 C C . ALA A 1 223 ? -42.565 0.973 57.290 1.00 90.62 223 ALA A C 1
ATOM 1656 O O . ALA A 1 223 ? -41.902 0.571 56.334 1.00 90.62 223 ALA A O 1
ATOM 1657 N N . LEU A 1 224 ? -42.147 0.777 58.546 1.00 92.06 224 LEU A N 1
ATOM 1658 C CA . LEU A 1 224 ? -40.908 0.067 58.867 1.00 92.06 224 LEU A CA 1
ATOM 1659 C C . LEU A 1 224 ? -40.946 -1.403 58.417 1.00 92.06 224 LEU A C 1
ATOM 1661 O O . LEU A 1 224 ? -39.965 -1.899 57.864 1.00 92.06 224 LEU A O 1
ATOM 1665 N N . SER A 1 225 ? -42.067 -2.099 58.626 1.00 92.44 225 SER A N 1
ATOM 1666 C CA . SER A 1 225 ? -42.238 -3.487 58.181 1.00 92.44 225 SER A CA 1
ATOM 1667 C C . SER A 1 225 ? -42.157 -3.604 56.655 1.00 92.44 225 SER A C 1
ATOM 1669 O O . SER A 1 225 ? -41.494 -4.501 56.131 1.00 92.44 225 SER A O 1
ATOM 1671 N N . ASP A 1 226 ? -42.792 -2.689 55.925 1.00 93.38 226 ASP A N 1
ATOM 1672 C CA . ASP A 1 226 ? -42.743 -2.678 54.463 1.00 93.38 226 ASP A CA 1
ATOM 1673 C C . ASP A 1 226 ? -41.357 -2.325 53.916 1.00 93.38 226 ASP A C 1
ATOM 1675 O O . ASP A 1 226 ? -40.917 -2.914 52.919 1.00 93.38 226 ASP A O 1
ATOM 1679 N N . LEU A 1 227 ? -40.623 -1.450 54.606 1.00 94.75 227 LEU A N 1
ATOM 1680 C CA . LEU A 1 227 ? -39.233 -1.139 54.285 1.00 94.75 227 LEU A CA 1
ATOM 1681 C C . LEU A 1 227 ? -38.325 -2.368 54.425 1.00 94.75 227 LEU A C 1
ATOM 1683 O O . LEU A 1 227 ? -37.454 -2.595 53.584 1.00 94.75 227 LEU A O 1
ATOM 1687 N N . GLU A 1 228 ? -38.540 -3.208 55.440 1.00 94.94 228 GLU A N 1
ATOM 1688 C CA . GLU A 1 228 ? -37.784 -4.456 55.603 1.00 94.94 228 GLU A CA 1
ATOM 1689 C C . GLU A 1 228 ? -38.053 -5.456 54.470 1.00 94.94 228 GLU A C 1
ATOM 1691 O O . GLU A 1 228 ? -37.137 -6.155 54.022 1.00 94.94 228 GLU A O 1
ATOM 1696 N N . VAL A 1 229 ? -39.286 -5.500 53.956 1.00 95.12 229 VAL A N 1
ATOM 1697 C CA . VAL A 1 229 ? -39.618 -6.308 52.775 1.00 95.12 229 VAL A CA 1
ATOM 1698 C C . VAL A 1 229 ? -38.912 -5.763 51.532 1.00 95.12 229 VAL A C 1
ATOM 1700 O O . VAL A 1 229 ? -38.323 -6.542 50.780 1.00 95.12 229 VAL A O 1
ATOM 1703 N N . ALA A 1 230 ? -38.911 -4.442 51.330 1.00 94.38 230 ALA A N 1
ATOM 1704 C CA . ALA A 1 230 ? -38.200 -3.807 50.220 1.00 94.38 230 ALA A CA 1
ATOM 1705 C C . ALA A 1 230 ? -36.686 -4.088 50.272 1.00 94.38 230 ALA A C 1
ATOM 1707 O O . ALA A 1 230 ? -36.108 -4.512 49.271 1.00 94.38 230 ALA A O 1
ATOM 1708 N N . LEU A 1 231 ? -36.063 -3.956 51.448 1.00 93.00 231 LEU A N 1
ATOM 1709 C CA . LEU A 1 231 ? -34.648 -4.268 51.680 1.00 93.00 231 LEU A CA 1
ATOM 1710 C C . LEU A 1 231 ? -34.307 -5.725 51.354 1.00 93.00 231 LEU A C 1
ATOM 1712 O O . LEU A 1 231 ? -33.298 -5.995 50.702 1.00 93.00 231 LEU A O 1
ATOM 1716 N N . ARG A 1 232 ? -35.146 -6.675 51.785 1.00 94.56 232 ARG A N 1
ATOM 1717 C CA . ARG A 1 232 ? -34.941 -8.101 51.494 1.00 94.56 232 ARG A CA 1
ATOM 1718 C C . ARG A 1 232 ? -35.036 -8.381 49.997 1.00 94.56 232 ARG A C 1
ATOM 1720 O O . ARG A 1 232 ? -34.202 -9.107 49.460 1.00 94.56 232 ARG A O 1
ATOM 1727 N N . ASN A 1 233 ? -36.032 -7.802 49.332 1.00 94.25 233 ASN A N 1
ATOM 1728 C CA . ASN A 1 233 ? -36.219 -7.972 47.896 1.00 94.25 233 ASN A CA 1
ATOM 1729 C C . ASN A 1 233 ? -35.048 -7.380 47.109 1.00 94.25 233 ASN A C 1
ATOM 1731 O O . ASN A 1 233 ? -34.543 -8.039 46.205 1.00 94.25 233 ASN A O 1
ATOM 1735 N N . LEU A 1 234 ? -34.567 -6.196 47.496 1.00 94.25 234 LEU A N 1
ATOM 1736 C CA . LEU A 1 234 ? -33.412 -5.553 46.877 1.00 94.25 234 LEU A CA 1
ATOM 1737 C C . LEU A 1 234 ? -32.121 -6.350 47.081 1.00 94.25 234 LEU A C 1
ATOM 1739 O O . LEU A 1 234 ? -31.368 -6.549 46.134 1.00 94.25 234 LEU A O 1
ATOM 1743 N N . ASN A 1 235 ? -31.894 -6.876 48.285 1.00 93.69 235 ASN A N 1
ATOM 1744 C CA . ASN A 1 235 ? -30.729 -7.713 48.568 1.00 93.69 235 ASN A CA 1
ATOM 1745 C C . ASN A 1 235 ? -30.678 -8.963 47.673 1.00 93.69 235 ASN A C 1
ATOM 1747 O O . ASN A 1 235 ? -29.602 -9.385 47.272 1.00 93.69 235 ASN A O 1
ATOM 1751 N N . ASN A 1 236 ? -31.833 -9.530 47.313 1.00 92.62 236 ASN A N 1
ATOM 1752 C CA . ASN A 1 236 ? -31.903 -10.679 46.403 1.00 92.62 236 ASN A CA 1
ATOM 1753 C C . ASN A 1 236 ? -31.575 -10.325 44.936 1.00 92.62 236 ASN A C 1
ATOM 1755 O O . ASN A 1 236 ? -31.349 -11.230 44.129 1.00 92.62 236 ASN A O 1
ATOM 1759 N N . GLN A 1 237 ? -31.569 -9.034 44.584 1.00 91.25 237 GLN A N 1
ATOM 1760 C CA . GLN A 1 237 ? -31.227 -8.535 43.246 1.00 91.25 237 GLN A CA 1
ATOM 1761 C C . GLN A 1 237 ? -29.752 -8.150 43.096 1.00 91.25 237 GLN A C 1
ATOM 1763 O O . GLN A 1 237 ? -29.262 -8.032 41.971 1.00 91.25 237 GLN A O 1
ATOM 1768 N N . ILE A 1 238 ? -29.040 -7.977 44.212 1.00 89.19 238 ILE A N 1
ATOM 1769 C CA . ILE A 1 238 ? -27.605 -7.702 44.209 1.00 89.19 238 ILE A CA 1
ATOM 1770 C C . ILE A 1 238 ? -26.870 -9.020 43.952 1.00 89.19 238 ILE A C 1
ATOM 1772 O O . ILE A 1 238 ? -26.967 -9.959 44.743 1.00 89.19 238 ILE A O 1
ATOM 1776 N N . ARG A 1 239 ? -26.145 -9.102 42.834 1.00 82.69 239 ARG A N 1
ATOM 1777 C CA . ARG A 1 239 ? -25.395 -10.296 42.414 1.00 82.69 239 ARG A CA 1
ATOM 1778 C C . ARG A 1 239 ? -24.000 -9.914 41.919 1.00 82.69 239 ARG A C 1
ATOM 1780 O O . ARG A 1 239 ? -23.829 -8.812 41.398 1.00 82.69 239 ARG A O 1
ATOM 1787 N N . PRO A 1 240 ? -22.998 -10.802 42.046 1.00 68.06 240 PRO A N 1
ATOM 1788 C CA . PRO A 1 240 ? -21.727 -10.611 41.371 1.00 68.06 240 PRO A CA 1
ATOM 1789 C C . PRO A 1 240 ? -21.960 -10.536 39.852 1.00 68.06 240 PRO A C 1
ATOM 1791 O O . PRO A 1 240 ? -22.570 -11.447 39.282 1.00 68.06 240 PRO A O 1
ATOM 1794 N N . PRO A 1 241 ? -21.493 -9.478 39.178 1.00 61.84 241 PRO A N 1
ATOM 1795 C CA . PRO A 1 241 ? -21.548 -9.394 37.723 1.00 61.84 241 PRO A CA 1
ATOM 1796 C C . PRO A 1 241 ? -20.795 -10.585 37.110 1.00 61.84 241 PRO A C 1
ATOM 1798 O O . PRO A 1 241 ? -19.654 -10.863 37.481 1.00 61.84 241 PRO A O 1
ATOM 1801 N N . GLY A 1 242 ? -21.467 -11.320 36.218 1.00 60.41 242 GLY A N 1
ATOM 1802 C CA . GLY A 1 242 ? -20.954 -12.541 35.581 1.00 60.41 242 GLY A CA 1
ATOM 1803 C C . GLY A 1 242 ? -21.546 -13.865 36.093 1.00 60.41 242 GLY A C 1
ATOM 1804 O O . GLY A 1 242 ? -21.388 -14.886 35.426 1.00 60.41 242 GLY A O 1
ATOM 1805 N N . GLU A 1 243 ? -22.287 -13.884 37.207 1.00 54.59 243 GLU A N 1
ATOM 1806 C CA . GLU A 1 243 ? -23.085 -15.056 37.606 1.00 54.59 243 GLU A CA 1
ATOM 1807 C C . GLU A 1 243 ? -24.457 -15.032 36.913 1.00 54.59 243 GLU A C 1
ATOM 1809 O O . GLU A 1 243 ? -25.484 -14.688 37.504 1.00 54.59 243 GLU A O 1
ATOM 1814 N N . GLN A 1 244 ? -24.496 -15.417 35.632 1.00 48.44 244 GLN A N 1
ATOM 1815 C CA . GLN A 1 244 ? -25.766 -15.813 35.020 1.00 48.44 244 GLN A CA 1
ATOM 1816 C C . GLN A 1 244 ? -26.347 -17.010 35.793 1.00 48.44 244 GLN A C 1
ATOM 1818 O O . GLN A 1 244 ? -25.591 -17.908 36.182 1.00 48.44 244 GLN A O 1
ATOM 1823 N N . PRO A 1 245 ? -27.677 -17.087 35.997 1.00 43.38 245 PRO A N 1
ATOM 1824 C CA . PRO A 1 245 ? -28.293 -18.315 36.470 1.00 43.38 245 PRO A CA 1
ATOM 1825 C C . PRO A 1 245 ? -27.895 -19.433 35.508 1.00 43.38 245 PRO A C 1
ATOM 1827 O O . PRO A 1 245 ? -28.190 -19.371 34.315 1.00 43.38 245 PRO A O 1
ATOM 1830 N N . SER A 1 246 ? -27.175 -20.427 36.032 1.00 38.06 246 SER A N 1
ATOM 1831 C CA . SER A 1 246 ? -26.831 -21.638 35.302 1.00 38.06 246 SER A CA 1
ATOM 1832 C C . SER A 1 246 ? -28.111 -22.183 34.682 1.00 38.06 246 SER A C 1
ATOM 1834 O O . SER A 1 246 ? -28.999 -22.673 35.383 1.00 38.06 246 SER A O 1
ATOM 1836 N N . ILE A 1 247 ? -28.232 -22.047 33.364 1.00 38.59 247 ILE A N 1
ATOM 1837 C CA . ILE A 1 247 ? -29.244 -22.759 32.601 1.00 38.59 247 ILE A CA 1
ATOM 1838 C C . ILE A 1 247 ? -28.879 -24.224 32.795 1.00 38.59 247 ILE A C 1
ATOM 1840 O O . ILE A 1 247 ? -27.891 -24.705 32.237 1.00 38.59 247 ILE A O 1
ATOM 1844 N N . ALA A 1 248 ? -29.612 -24.907 33.675 1.00 34.41 248 ALA A N 1
ATOM 1845 C CA . ALA A 1 248 ? -29.464 -26.338 33.856 1.00 34.41 248 ALA A CA 1
ATOM 1846 C C . ALA A 1 248 ? -29.521 -26.983 32.461 1.00 34.41 248 ALA A C 1
ATOM 1848 O O . ALA A 1 248 ? -30.401 -26.614 31.672 1.00 34.41 248 ALA A O 1
ATOM 1849 N N . PRO A 1 249 ? -28.592 -27.896 32.121 1.00 41.25 249 PRO A N 1
ATOM 1850 C CA . PRO A 1 249 ? -28.610 -28.543 30.822 1.00 41.25 249 PRO A CA 1
ATOM 1851 C C . PRO A 1 249 ? -29.992 -29.156 30.619 1.00 41.25 249 PRO A C 1
ATOM 1853 O O . PRO A 1 249 ? -30.481 -29.918 31.457 1.00 41.25 249 PRO A O 1
ATOM 1856 N N . THR A 1 250 ? -30.642 -28.765 29.524 1.00 40.25 250 THR A N 1
ATOM 1857 C CA . THR A 1 250 ? -31.930 -29.311 29.109 1.00 40.25 250 THR A CA 1
ATOM 1858 C C . THR A 1 250 ? -31.832 -30.838 29.159 1.00 40.25 250 THR A C 1
ATOM 1860 O O . THR A 1 250 ? -30.883 -31.381 28.583 1.00 40.25 250 THR A O 1
ATOM 1863 N N . PRO A 1 251 ? -32.737 -31.550 29.859 1.00 48.19 251 PRO A N 1
ATOM 1864 C CA . PRO A 1 251 ? -32.668 -33.000 29.939 1.00 48.19 251 PRO A CA 1
ATOM 1865 C C . PRO A 1 251 ? -32.645 -33.576 28.525 1.00 48.19 251 PRO A C 1
ATOM 1867 O O . PRO A 1 251 ? -33.547 -33.344 27.720 1.00 48.19 251 PRO A O 1
ATOM 1870 N N . GLN A 1 252 ? -31.555 -34.284 28.234 1.00 44.38 252 GLN A N 1
ATOM 1871 C CA . GLN A 1 252 ? -31.309 -34.984 26.985 1.00 44.38 252 GLN A CA 1
ATOM 1872 C C . GLN A 1 252 ? -32.546 -35.828 26.656 1.00 44.38 252 GLN A C 1
ATOM 1874 O O . GLN A 1 252 ? -32.951 -36.675 27.456 1.00 44.38 252 GLN A O 1
ATOM 1879 N N . ALA A 1 253 ? -33.170 -35.562 25.505 1.00 46.28 253 ALA A N 1
ATOM 1880 C CA . ALA A 1 253 ? -34.326 -36.316 25.047 1.00 46.28 253 ALA A CA 1
ATOM 1881 C C . ALA A 1 253 ? -33.983 -37.811 25.053 1.00 46.28 253 ALA A C 1
ATOM 1883 O O . ALA A 1 253 ? -33.038 -38.256 24.399 1.00 46.28 253 ALA A O 1
ATOM 1884 N N . THR A 1 254 ? -34.733 -38.577 25.839 1.00 48.59 254 THR A N 1
ATOM 1885 C CA . THR A 1 254 ? -34.604 -40.028 25.914 1.00 48.59 254 THR A CA 1
ATOM 1886 C C . THR A 1 254 ? -34.934 -40.596 24.530 1.00 48.59 254 THR A C 1
ATOM 1888 O O . THR A 1 254 ? -35.972 -40.227 23.972 1.00 48.59 254 THR A O 1
ATOM 1891 N N . PRO A 1 255 ? -34.088 -41.455 23.932 1.00 53.12 255 PRO A N 1
ATOM 1892 C CA . PRO A 1 255 ? -34.408 -42.056 22.647 1.00 53.12 255 PRO A CA 1
ATOM 1893 C C . PRO A 1 255 ? -35.700 -42.870 22.770 1.00 53.12 255 PRO A C 1
ATOM 1895 O O . PRO A 1 255 ? -35.843 -43.725 23.644 1.00 53.12 255 PRO A O 1
ATOM 1898 N N . SER A 1 256 ? -36.651 -42.550 21.893 1.00 59.41 256 SER A N 1
ATOM 1899 C CA . SER A 1 256 ? -37.926 -43.246 21.742 1.00 59.41 256 SER A CA 1
ATOM 1900 C C . SER A 1 256 ? -37.681 -44.744 21.487 1.00 59.41 256 SER A C 1
ATOM 1902 O O . SER A 1 256 ? -36.868 -45.073 20.618 1.00 59.41 256 SER A O 1
ATOM 1904 N N . PRO A 1 257 ? -38.322 -45.666 22.230 1.00 59.69 257 PRO A N 1
ATOM 1905 C CA . PRO A 1 257 ? -38.144 -47.096 22.010 1.00 59.69 257 PRO A CA 1
ATOM 1906 C C . PRO A 1 257 ? -38.718 -47.517 20.650 1.00 59.69 257 PRO A C 1
ATOM 1908 O O . PRO A 1 257 ? -39.842 -47.165 20.291 1.00 59.69 257 PRO A O 1
ATOM 1911 N N . ALA A 1 258 ? -37.920 -48.282 19.902 1.00 61.88 258 ALA A N 1
ATOM 1912 C CA . ALA A 1 258 ? -38.278 -48.859 18.610 1.00 61.88 258 ALA A CA 1
ATOM 1913 C C . ALA A 1 258 ? -39.533 -49.759 18.706 1.00 61.88 258 ALA A C 1
ATOM 1915 O O . ALA A 1 258 ? -39.723 -50.435 19.723 1.00 61.88 258 ALA A O 1
ATOM 1916 N N . PRO A 1 259 ? -40.385 -49.800 17.663 1.00 61.53 259 PRO A N 1
ATOM 1917 C CA . PRO A 1 259 ? -41.618 -50.570 17.693 1.00 61.53 259 PRO A CA 1
ATOM 1918 C C . PRO A 1 259 ? -41.323 -52.071 17.671 1.00 61.53 259 PRO A C 1
ATOM 1920 O O . PRO A 1 259 ? -40.513 -52.560 16.886 1.00 61.53 259 PRO A O 1
ATOM 1923 N N . THR A 1 260 ? -41.997 -52.794 18.560 1.00 60.41 260 THR A N 1
ATOM 1924 C CA . THR A 1 260 ? -41.915 -54.246 18.705 1.00 60.41 260 THR A CA 1
ATOM 1925 C C . THR A 1 260 ? -42.510 -54.925 17.470 1.00 60.41 260 THR A C 1
ATOM 1927 O O . THR A 1 260 ? -43.702 -54.788 17.196 1.00 60.41 260 THR A O 1
ATOM 1930 N N . GLU A 1 261 ? -41.683 -55.660 16.728 1.00 54.47 261 GLU A N 1
ATOM 1931 C CA . GLU A 1 261 ? -42.123 -56.541 15.646 1.00 54.47 261 GLU A CA 1
ATOM 1932 C C . GLU A 1 261 ? -42.956 -57.687 16.233 1.00 54.47 261 GLU A C 1
ATOM 1934 O O . GLU A 1 261 ? -42.474 -58.550 16.969 1.00 54.47 261 GLU A O 1
ATOM 1939 N N . GLN A 1 262 ? -44.250 -57.653 15.936 1.00 52.84 262 GLN A N 1
ATOM 1940 C CA . GLN A 1 262 ? -45.231 -58.639 16.354 1.00 52.84 262 GLN A CA 1
ATOM 1941 C C . GLN A 1 262 ? -45.245 -59.778 15.323 1.00 52.84 262 GLN A C 1
ATOM 1943 O O . GLN A 1 262 ? -45.964 -59.718 14.330 1.00 52.84 262 GLN A O 1
ATOM 1948 N N . SER A 1 263 ? -44.435 -60.814 15.549 1.00 58.88 263 SER A N 1
ATOM 1949 C CA . SER A 1 263 ? -44.548 -62.094 14.838 1.00 58.88 263 SER A CA 1
ATOM 1950 C C . SER A 1 263 ? -45.521 -62.999 15.597 1.00 58.88 263 SER A C 1
ATOM 1952 O O . SER A 1 263 ? -45.257 -63.367 16.739 1.00 58.88 263 SER A O 1
ATOM 1954 N N . ASN A 1 264 ? -46.638 -63.355 14.966 1.00 53.59 264 ASN A N 1
ATOM 1955 C CA . ASN A 1 264 ? -47.587 -64.375 15.427 1.00 53.59 264 ASN A CA 1
ATOM 1956 C C . ASN A 1 264 ? -47.757 -65.437 14.307 1.00 53.59 264 ASN A C 1
ATOM 1958 O O . ASN A 1 264 ? -47.374 -65.150 13.173 1.00 53.59 264 ASN A O 1
ATOM 1962 N N . PRO A 1 265 ? -48.282 -66.634 14.632 1.00 62.94 265 PRO A N 1
ATOM 1963 C CA . PRO A 1 265 ? -47.705 -67.958 14.351 1.00 62.94 265 PRO A CA 1
ATOM 1964 C C . PRO A 1 265 ? -47.740 -68.440 12.899 1.00 62.94 265 PRO A C 1
ATOM 1966 O O . PRO A 1 265 ? -48.668 -68.056 12.154 1.00 62.94 265 PRO A O 1
#

Secondary structure (DSSP, 8-state):
--TTHHHHHHHHHHHHHHHHHHS----SHHHHHHHHHHHHHHHHHHHHHHHHHHHHHHHHHHHHHHHHHHHHHHHHHHHHHHHHHHHHHHHHHHHHHHHHHHHHHHHHHHHHHHHHHHHHHHHHHHHHHHHHHHHHHHSPPHHHHHHHHHHHHHHHHHHHHHHHHHHHHTT-HHHHHHHHHHHHHHHHHHHHTS-HHHHHHHHHHHHHHHHHHHHTTT-HHHHHHHHHHHHHHHHTT---TT-----PPPPPPPPPPPPP-----

pLDDT: mean 83.79, std 17.29, range [34.41, 98.38]

Radius of gyration: 78.66 Å; chains: 1; bounding box: 132×82×222 Å